Protein 8B3W (pdb70)

B-factor: mean 31.86, std 17.64, range [11.19, 148.29]

Secondary structure (DSSP, 8-state):
-PPPTTTTHHHHHHHHHHHHHHHSPPPPPP--HHHHHHHHHHHHHHHHTT-HHHHHHHHHTTTS------THHHH--TTTHHHHHHHHHHHT--GGGTTT-----HHHHHHHHHHHHHHHHHHHHHHHTTSS-HHHHHHHHHHHHHH-TT--TGGG-BPPTT--HHHHH--SSTTT--TTTTS-HHHHHHHHHSBPTT--SSGGGSSS--SSPP-SB--TT-B-HHHHHHHHHTHHHHH----SSHHHHHHHHHHHHHHHHS-BTTTT-B-SEEEEE-TT-TT---S--SSS-EEEEE--HHHHHHT--SHHHHHHHHHHHHHHHHHHHHHHHHHHHHHHHHHHHHHHHHTT-

Sequence (353 aa):
ADVAAGSNAESYAVLCTLVQLTKATKPSVPKSKIIDEVYNVAAAIGLAIRGDAVVKNCIDKKDSKYSDSDIAKKAYTERTWPVAQAGAAKLASKEKYASWTRKYTEKQKLKVHVLTAAISDVKQRADKLNKPDKLAELTGALSNSLYGNGKSNADTATLPAGGSHISMCGPADGTQGGSIVGKALKFDLICLCGKQSADSGTGEKACHEFSPLPATAIAENNAAINADWATIEQGCKTVAGAPSLTPESIHAALQAFYRHAGVPKGNTRNRYTTVGAPAGSGATGCDGIGGSNGGKCAAYNKAQFEAGTGPYWATQMKAAAETLVELRGQEQKLAALEAEALALNSTLDGMQHD

InterPro domains:
  IPR019609 Variant surface glycoprotein , C-terminal [PF10659] (407-520)
  IPR025932 Trypanosome variant surface glycoprotein, B-type, N-terminal domain [PF13206] (16-369)

Solvent-accessible surface area: 16004 Å² total; per-residue (Å²): 94,36,14,64,47,34,50,2,42,136,5,0,29,30,0,0,38,0,0,15,0,17,91,17,128,74,46,98,40,26,187,13,146,70,5,50,88,9,24,36,46,2,2,0,9,5,0,7,12,82,32,129,60,13,22,53,21,0,45,118,20,70,127,56,76,87,136,147,114,75,80,4,50,99,27,10,73,66,86,56,16,68,27,0,55,20,0,0,54,56,24,54,82,94,92,160,11,59,37,10,83,82,99,35,83,119,61,56,52,124,136,2,42,98,23,12,63,31,3,10,53,0,47,84,83,15,61,114,41,32,148,95,63,33,54,62,88,0,62,26,8,4,39,30,0,20,41,12,99,75,102,49,54,83,91,10,32,69,2,66,84,70,25,60,20,52,46,2,0,0,18,59,78,10,56,104,9,5,70,10,6,6,79,0,0,0,24,0,0,0,0,0,0,0,46,19,78,80,15,97,23,57,0,10,55,0,1,44,113,13,106,98,63,2,74,46,32,4,43,90,94,12,67,0,41,79,7,9,47,28,0,28,86,9,0,103,100,50,24,33,98,35,71,14,32,10,102,27,0,93,53,8,3,82,37,0,55,144,48,0,27,97,56,35,19,95,83,157,81,13,67,8,4,0,6,41,21,17,31,26,1,58,60,1,4,18,0,61,8,79,75,59,2,0,2,2,0,6,3,52,59,67,55,34,115,75,40,76,4,3,91,0,3,64,29,0,78,45,0,1,90,10,10,71,66,6,117,26,6,102,120,127,14,55,64,18,35,63,66,0,76,61,32,39,70,79,2,77,40,25,53,149,94

Radius of gyration: 30.41 Å; Cα contacts (8 Å, |Δi|>4): 680; chains: 1; bounding box: 40×35×93 Å

Structure (mmCIF, N/CA/C/O backbone):
data_8B3W
#
_entry.id   8B3W
#
_cell.length_a   69.614
_cell.length_b   69.614
_cell.length_c   115.360
_cell.angle_alpha   90.00
_cell.angle_beta   90.00
_cell.angle_gamma   120.00
#
_symmetry.space_group_name_H-M   'P 3 2 1'
#
loop_
_entity.id
_entity.type
_entity.pdbx_description
1 polymer 'Variant surface glycoprotein 1954'
2 branched 2-acetamido-2-deoxy-beta-D-glucopyranose-(1-4)-2-acetamido-2-deoxy-beta-D-glucopyranose
3 non-polymer 'BROMIDE ION'
4 water water
#
loop_
_atom_site.group_PDB
_atom_site.id
_atom_site.type_symbol
_atom_site.label_atom_id
_atom_site.label_alt_id
_atom_site.label_comp_id
_atom_site.label_asym_id
_atom_site.label_entity_id
_atom_site.label_seq_id
_atom_site.pdbx_PDB_ins_code
_atom_site.Cartn_x
_atom_site.Cartn_y
_atom_site.Cartn_z
_atom_site.occupancy
_atom_site.B_iso_or_equiv
_atom_site.auth_seq_id
_atom_site.auth_comp_id
_atom_site.auth_asym_id
_atom_site.auth_atom_id
_atom_site.pdbx_PDB_model_num
ATOM 1 N N . ALA A 1 1 ? -1.904 18.665 -34.481 1.00 27.58 24 ALA A N 1
ATOM 2 C CA . ALA A 1 1 ? -0.536 19.190 -34.519 1.00 29.19 24 ALA A CA 1
ATOM 3 C C . ALA A 1 1 ? -0.068 19.522 -33.124 1.00 26.72 24 ALA A C 1
ATOM 4 O O . ALA A 1 1 ? -0.868 19.864 -32.273 1.00 27.47 24 ALA A O 1
ATOM 10 N N . ASP A 1 2 ? 1.238 19.415 -32.891 1.00 22.01 25 ASP A N 1
ATOM 11 C CA . ASP A 1 2 ? 1.790 19.883 -31.633 1.00 19.74 25 ASP A CA 1
ATOM 12 C C . ASP A 1 2 ? 1.353 21.311 -31.377 1.00 19.23 25 ASP A C 1
ATOM 13 O O . ASP A 1 2 ? 1.402 22.163 -32.273 1.00 22.10 25 ASP A O 1
ATOM 22 N N . VAL A 1 3 ? 0.954 21.578 -30.138 1.00 19.89 26 VAL A N 1
ATOM 23 C CA . VAL A 1 3 ? 0.816 22.963 -29.713 1.00 18.41 26 VAL A CA 1
ATOM 24 C C . VAL A 1 3 ? 2.195 23.633 -29.762 1.00 20.52 26 VAL A C 1
ATOM 25 O O . VAL A 1 3 ? 3.246 22.981 -29.765 1.00 17.09 26 VAL A O 1
ATOM 38 N N . ALA A 1 4 ? 2.184 24.953 -29.822 1.00 18.89 27 ALA A N 1
ATOM 39 C CA . ALA A 1 4 ? 3.436 25.682 -29.954 1.00 20.69 27 ALA A CA 1
ATOM 40 C C . ALA A 1 4 ? 4.261 25.652 -28.670 1.00 20.44 27 ALA A C 1
ATOM 41 O O . ALA A 1 4 ? 3.727 25.673 -27.547 1.00 19.27 27 ALA A O 1
ATOM 48 N N . ALA A 1 5 ? 5.580 25.584 -28.839 1.00 17.89 28 ALA A N 1
ATOM 49 C CA . ALA A 1 5 ? 6.490 25.702 -27.700 1.00 21.51 28 ALA A CA 1
ATOM 50 C C . ALA A 1 5 ? 6.287 27.058 -27.026 1.00 17.29 28 ALA A C 1
ATOM 51 O O . ALA A 1 5 ? 6.199 28.088 -27.701 1.00 19.47 28 ALA A O 1
ATOM 58 N N . GLY A 1 6 ? 6.196 27.054 -25.700 1.00 18.32 29 GLY A N 1
ATOM 59 C CA . GLY A 1 6 ? 5.965 28.255 -24.911 1.00 16.75 29 GLY A CA 1
ATOM 60 C C . GLY A 1 6 ? 4.520 28.738 -24.828 1.00 14.02 29 GLY A C 1
ATOM 61 O O . GLY A 1 6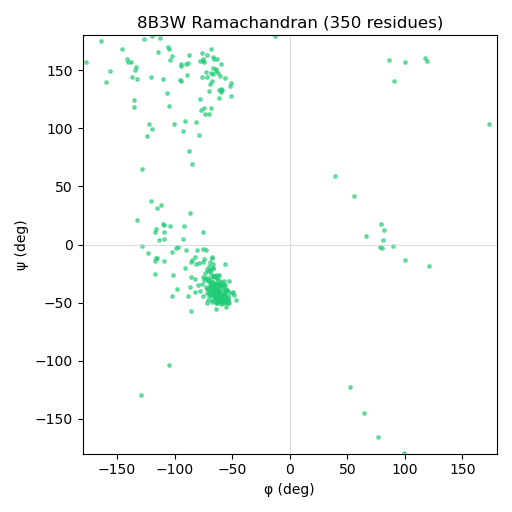 ? 4.262 29.700 -24.108 1.00 14.53 29 GLY A O 1
ATOM 65 N N . SER A 1 7 ? 3.568 28.084 -25.514 1.00 17.07 30 SER A N 1
ATOM 66 C CA . SER A 1 7 ? 2.194 28.577 -25.563 1.00 17.45 30 SER A CA 1
ATOM 67 C C . SER A 1 7 ? 1.476 28.532 -24.222 1.00 17.75 30 SER A C 1
ATOM 68 O O . SER A 1 7 ? 0.462 29.234 -24.067 1.00 18.17 30 SER A O 1
ATOM 76 N N . ASN A 1 8 ? 1.950 27.722 -23.266 1.00 16.85 31 ASN A N 1
ATOM 77 C CA . ASN A 1 8 ? 1.406 27.688 -21.914 1.00 14.89 31 ASN A CA 1
ATOM 78 C C . ASN A 1 8 ? 2.362 28.283 -20.883 1.00 16.40 31 ASN A C 1
ATOM 79 O O . ASN A 1 8 ? 2.182 28.059 -19.691 1.00 14.62 31 ASN A O 1
ATOM 90 N N . ALA A 1 9 ? 3.375 29.044 -21.307 1.00 15.62 32 ALA A N 1
ATOM 91 C CA . ALA A 1 9 ? 4.415 29.459 -20.362 1.00 19.08 32 ALA A CA 1
ATOM 92 C C . ALA A 1 9 ? 3.873 30.356 -19.248 1.00 13.99 32 ALA A C 1
ATOM 93 O O . ALA A 1 9 ? 4.314 30.261 -18.095 1.00 15.06 32 ALA A O 1
ATOM 100 N N . GLU A 1 10 ? 2.961 31.277 -19.576 1.00 15.37 33 GLU A N 1
ATOM 101 C CA . GLU A 1 10 ? 2.411 32.159 -18.549 1.00 16.56 33 GLU A CA 1
ATOM 102 C C . GLU A 1 10 ? 1.619 31.368 -17.512 1.00 14.87 33 GLU A C 1
ATOM 103 O O . GLU A 1 10 ? 1.733 31.607 -16.302 1.00 15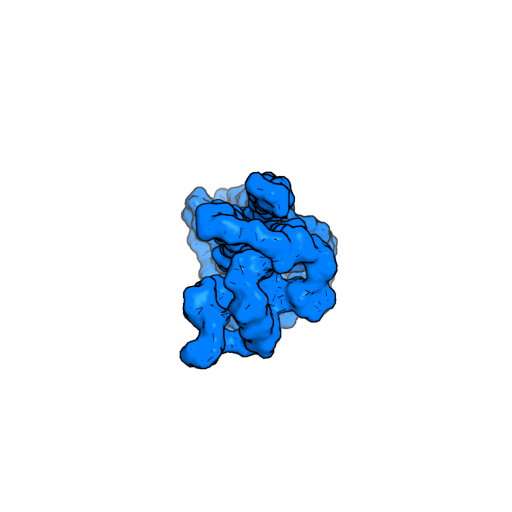.70 33 GLU A O 1
ATOM 115 N N . SER A 1 11 ? 0.804 30.421 -17.965 1.00 14.80 34 SER A N 1
ATOM 116 C CA . SER A 1 11 ? 0.051 29.587 -17.034 1.00 14.43 34 SER A CA 1
ATOM 117 C C . SER A 1 11 ? 0.983 28.771 -16.157 1.00 12.61 34 SER A C 1
ATOM 118 O O . SER A 1 11 ? 0.726 28.587 -14.963 1.00 12.56 34 SER A O 1
ATOM 126 N N . TYR A 1 12 ? 2.057 28.262 -16.747 1.00 12.68 35 TYR A N 1
ATOM 127 C CA . TYR A 1 12 ? 3.057 27.493 -15.998 1.00 12.77 35 TYR A CA 1
ATOM 128 C C . TYR A 1 12 ? 3.653 28.317 -14.848 1.00 12.50 35 TYR A C 1
ATOM 129 O O . TYR A 1 12 ? 3.720 27.856 -13.691 1.00 12.49 35 TYR A O 1
ATOM 147 N N . ALA A 1 13 ? 4.040 29.558 -15.133 1.00 12.40 36 ALA A N 1
ATOM 148 C CA . ALA A 1 13 ? 4.601 30.425 -14.097 1.00 13.42 36 ALA A CA 1
ATOM 149 C C . ALA A 1 13 ? 3.589 30.681 -12.980 1.00 12.10 36 ALA A C 1
ATOM 150 O O . ALA A 1 13 ? 3.935 30.670 -11.787 1.00 12.04 36 ALA A O 1
ATOM 157 N N . VAL A 1 14 ? 2.330 30.890 -13.340 1.00 12.72 37 VAL A N 1
ATOM 158 C CA . VAL A 1 14 ? 1.325 31.184 -12.322 1.00 14.22 37 VAL A CA 1
ATOM 159 C C . VAL A 1 14 ? 1.166 30.002 -11.368 1.00 14.12 37 VAL A C 1
ATOM 160 O O . VAL A 1 14 ? 1.203 30.162 -10.137 1.00 12.58 37 VAL A O 1
ATOM 173 N N . LEU A 1 15 ? 0.987 28.798 -11.912 1.00 12.25 38 LEU A N 1
ATOM 174 C CA . LEU A 1 15 ? 0.879 27.639 -11.029 1.00 12.66 38 LEU A CA 1
ATOM 175 C C . LEU A 1 15 ? 2.205 27.348 -10.342 1.00 13.84 38 LEU A C 1
ATOM 176 O O . LEU A 1 15 ? 2.220 26.899 -9.193 1.00 12.53 38 LEU A O 1
ATOM 192 N N . CYS A 1 16 ? 3.323 27.581 -11.018 1.00 12.78 39 CYS A N 1
ATOM 193 C CA . CYS A 1 16 ? 4.614 27.344 -10.375 1.00 14.09 39 CYS A CA 1
ATOM 194 C C . CYS A 1 16 ? 4.861 28.245 -9.143 1.00 13.87 39 CYS A C 1
ATOM 195 O O . CYS A 1 16 ? 5.582 27.838 -8.234 1.00 13.39 39 CYS A O 1
ATOM 202 N N . THR A 1 17 ? 4.295 29.467 -9.084 1.00 14.99 40 THR A N 1
ATOM 203 C CA . THR A 1 17 ? 4.431 30.250 -7.851 1.00 12.55 40 THR A CA 1
ATOM 204 C C . THR A 1 17 ? 3.880 29.472 -6.656 1.00 15.63 40 THR A C 1
ATOM 205 O O . THR A 1 17 ? 4.516 29.406 -5.587 1.00 12.99 40 THR A O 1
ATOM 216 N N . LEU A 1 18 ? 2.702 28.845 -6.839 1.00 14.24 41 LEU A N 1
ATOM 217 C CA . LEU A 1 18 ? 2.090 28.062 -5.773 1.00 12.37 41 LEU A CA 1
ATOM 218 C C . LEU A 1 18 ? 2.932 26.833 -5.445 1.00 12.32 41 LEU A C 1
ATOM 219 O O . LEU A 1 18 ? 3.138 26.520 -4.264 1.00 14.26 41 LEU A O 1
ATOM 235 N N . VAL A 1 19 ? 3.465 26.145 -6.461 1.00 12.57 42 VAL A N 1
ATOM 236 C CA . VAL A 1 19 ? 4.362 25.016 -6.199 1.00 16.29 42 VAL A CA 1
ATOM 237 C C . VAL A 1 19 ? 5.565 25.471 -5.375 1.00 14.80 42 VAL A C 1
ATOM 238 O O . VAL A 1 19 ? 5.974 24.802 -4.425 1.00 13.88 42 VAL A O 1
ATOM 251 N N . GLN A 1 20 ? 6.189 26.581 -5.774 1.00 13.39 43 GLN A N 1
ATOM 252 C CA . GLN A 1 20 ? 7.374 27.052 -5.058 1.00 15.71 43 GLN A CA 1
ATOM 253 C C . GLN A 1 20 ? 7.056 27.423 -3.616 1.00 15.42 43 GLN A C 1
ATOM 254 O O . GLN A 1 20 ? 7.922 27.309 -2.735 1.00 13.93 43 GLN A O 1
ATOM 268 N N . LEU A 1 21 ? 5.817 27.853 -3.349 1.00 12.34 44 LEU A N 1
ATOM 269 C CA . LEU A 1 21 ? 5.436 28.151 -1.974 1.00 12.22 44 LEU A CA 1
ATOM 270 C C . LEU A 1 21 ? 5.499 26.901 -1.106 1.00 15.29 44 LEU A C 1
ATOM 271 O O . LEU A 1 21 ? 5.838 27.001 0.085 1.00 16.11 44 LEU A O 1
ATOM 287 N N . THR A 1 22 ? 5.220 25.721 -1.674 1.00 19.06 45 THR A N 1
ATOM 288 C CA . THR A 1 22 ? 5.298 24.472 -0.908 1.00 19.37 45 THR A CA 1
ATOM 289 C C . THR A 1 22 ? 6.739 24.025 -0.674 1.00 21.49 45 THR A C 1
ATOM 290 O O . THR A 1 22 ? 6.978 23.168 0.182 1.00 25.09 45 THR A O 1
ATOM 301 N N . LYS A 1 23 ? 7.702 24.587 -1.397 1.00 21.22 46 LYS A N 1
ATOM 302 C CA . LYS A 1 23 ? 9.102 24.257 -1.232 1.00 24.16 46 LYS A CA 1
ATOM 303 C C . LYS A 1 23 ? 9.843 25.279 -0.377 1.00 26.67 46 LYS A C 1
ATOM 304 O O . LYS A 1 23 ? 11.024 25.100 -0.089 1.00 26.77 46 LYS A O 1
ATOM 323 N N . ALA A 1 24 ? 9.176 26.338 0.044 1.00 23.84 47 ALA A N 1
ATOM 324 C CA . ALA A 1 24 ? 9.851 27.409 0.743 1.00 23.00 47 ALA A CA 1
ATOM 325 C C . ALA A 1 24 ? 10.176 26.996 2.176 1.00 18.75 47 ALA A C 1
ATOM 326 O O . ALA A 1 24 ? 9.547 26.115 2.757 1.00 22.09 47 ALA A O 1
ATOM 333 N N . THR A 1 25 ? 11.163 27.673 2.747 1.00 17.39 48 THR A N 1
ATOM 334 C CA . THR A 1 25 ? 11.548 27.461 4.137 1.00 18.03 48 THR A CA 1
ATOM 335 C C . THR A 1 25 ? 10.357 27.733 5.062 1.00 17.59 48 THR A C 1
ATOM 336 O O . THR A 1 25 ? 9.698 28.762 4.948 1.00 14.76 48 THR A O 1
ATOM 347 N N . LYS A 1 26 ? 10.109 26.789 6.032 1.00 14.72 49 LYS A N 1
ATOM 348 C CA . LYS A 1 26 ? 9.030 26.924 6.987 1.00 14.07 49 LYS A CA 1
ATOM 349 C C . LYS A 1 26 ? 9.446 27.691 8.229 1.00 16.97 49 LYS A C 1
ATOM 350 O O . LYS A 1 26 ? 10.624 27.720 8.602 1.00 18.90 49 LYS A O 1
ATOM 369 N N . PRO A 1 27 ? 8.467 28.278 8.914 1.00 17.76 50 PRO A N 1
ATOM 370 C CA . PRO A 1 27 ? 8.725 28.910 10.205 1.00 17.45 50 PRO A CA 1
ATOM 371 C C . PRO A 1 27 ? 8.888 27.876 11.297 1.00 18.49 50 PRO A C 1
ATOM 372 O O . PRO A 1 27 ? 8.504 26.717 11.157 1.00 18.40 50 PRO A O 1
ATOM 383 N N . SER A 1 28 ? 9.428 28.355 12.409 1.00 16.35 51 SER A N 1
ATOM 384 C CA . SER A 1 28 ? 9.564 27.608 13.643 1.00 18.45 51 SER A CA 1
ATOM 385 C C . SER A 1 28 ? 8.382 27.894 14.561 1.00 19.05 51 SER A C 1
ATOM 386 O O . SER A 1 28 ? 7.744 28.947 14.491 1.00 17.62 51 SER A O 1
ATOM 394 N N . VAL A 1 29 ? 8.116 26.950 15.450 1.00 22.12 52 VAL A N 1
ATOM 395 C CA . VAL A 1 29 ? 7.062 27.117 16.459 1.00 19.97 52 VAL A CA 1
ATOM 396 C C . VAL A 1 29 ? 7.594 28.014 17.578 1.00 21.62 52 VAL A C 1
ATOM 397 O O . VAL A 1 29 ? 8.650 27.702 18.152 1.00 20.70 52 VAL A O 1
ATOM 410 N N . PRO A 1 30 ? 6.913 29.114 17.926 1.00 22.70 53 PRO A N 1
ATOM 411 C CA . PRO A 1 30 ? 7.385 29.951 19.042 1.00 20.83 53 PRO A CA 1
ATOM 412 C C . PRO A 1 30 ? 7.434 29.173 20.342 1.00 22.96 53 PRO A C 1
ATOM 413 O O . PRO A 1 30 ? 6.590 28.321 20.606 1.00 22.64 53 PRO A O 1
ATOM 424 N N . LYS A 1 31 ? 8.435 29.499 21.165 1.00 26.11 54 LYS A N 1
ATOM 425 C CA . LYS A 1 31 ? 8.680 28.844 22.439 1.00 24.56 54 LYS A CA 1
ATOM 426 C C . LYS A 1 31 ? 8.916 29.918 23.486 1.00 26.56 54 LYS A C 1
ATOM 427 O O . LYS A 1 31 ? 9.387 31.013 23.168 1.00 26.76 54 LYS A O 1
ATOM 446 N N . SER A 1 32 ? 8.600 29.600 24.735 1.00 24.89 55 SER A N 1
ATOM 447 C CA . SER A 1 32 ? 8.867 30.511 25.846 1.00 25.61 55 SER A CA 1
ATOM 448 C C . SER A 1 32 ? 9.754 29.854 26.893 1.00 24.76 55 SER A C 1
ATOM 449 O O . SER A 1 32 ? 9.272 29.076 27.722 1.00 24.45 55 SER A O 1
ATOM 457 N N . LYS A 1 33 ? 11.033 30.235 26.898 1.00 23.34 56 LYS A N 1
ATOM 458 C CA . LYS A 1 33 ? 11.926 29.836 27.982 1.00 26.55 56 LYS A CA 1
ATOM 459 C C . LYS A 1 33 ? 11.502 30.459 29.316 1.00 26.86 56 LYS A C 1
ATOM 460 O O . LYS A 1 33 ? 11.598 29.819 30.369 1.00 26.32 56 LYS A O 1
ATOM 479 N N . ILE A 1 34 ? 11.050 31.720 29.300 1.00 23.35 57 ILE A N 1
ATOM 480 C CA . ILE A 1 34 ? 10.571 32.359 30.529 1.00 22.13 57 ILE A CA 1
ATOM 481 C C . ILE A 1 34 ? 9.498 31.509 31.213 1.00 21.68 57 ILE A C 1
ATOM 482 O O . ILE A 1 34 ? 9.508 31.325 32.436 1.00 23.05 57 ILE A O 1
ATOM 498 N N . ILE A 1 35 ? 8.530 31.002 30.452 1.00 22.62 58 ILE A N 1
ATOM 499 C CA . ILE A 1 35 ? 7.437 30.285 31.116 1.00 21.92 58 ILE A CA 1
ATOM 500 C C . ILE A 1 35 ? 7.961 28.997 31.729 1.00 21.59 58 ILE A C 1
ATOM 501 O O . ILE A 1 35 ? 7.581 28.633 32.846 1.00 22.19 58 ILE A O 1
ATOM 517 N N . ASP A 1 36 ? 8.851 28.294 31.025 1.00 23.33 59 ASP A N 1
ATOM 518 C CA . ASP A 1 36 ? 9.461 27.096 31.603 1.00 32.18 59 ASP A CA 1
ATOM 519 C C . ASP A 1 36 ? 10.185 27.423 32.905 1.00 30.01 59 ASP A C 1
ATOM 520 O O . ASP A 1 36 ? 10.013 26.731 33.915 1.00 30.24 59 ASP A O 1
ATOM 529 N N . GLU A 1 37 ? 11.002 28.482 32.896 1.00 28.69 60 GLU A N 1
ATOM 530 C CA . GLU A 1 37 ? 11.816 28.795 34.064 1.00 28.21 60 GLU A CA 1
ATOM 531 C C . GLU A 1 37 ? 10.944 29.218 35.242 1.00 31.63 60 GLU A C 1
ATOM 532 O O . GLU A 1 37 ? 11.170 28.780 36.376 1.00 30.45 60 GLU A O 1
ATOM 544 N N . VAL A 1 38 ? 9.923 30.047 34.993 1.00 24.80 61 VAL A N 1
ATOM 545 C CA . VAL A 1 38 ? 9.000 30.433 36.063 1.00 26.56 61 VAL A CA 1
ATOM 546 C C . VAL A 1 38 ? 8.269 29.204 36.595 1.00 24.60 61 VAL A C 1
ATOM 547 O O . VAL A 1 38 ? 8.101 29.043 37.807 1.00 25.94 61 VAL A O 1
ATOM 560 N N . TYR A 1 39 ? 7.845 28.308 35.705 1.00 23.48 62 TYR A N 1
ATOM 561 C CA . TYR A 1 39 ? 7.154 27.095 36.135 1.00 28.32 62 TYR A CA 1
ATOM 562 C C . TYR A 1 39 ? 8.044 26.259 37.053 1.00 29.10 62 TYR A C 1
ATOM 563 O O . TYR A 1 39 ? 7.620 25.816 38.132 1.00 27.39 62 TYR A O 1
ATOM 581 N N . ASN A 1 40 ? 9.302 26.071 36.661 1.00 27.16 63 ASN A N 1
ATOM 582 C CA . ASN A 1 40 ? 10.233 25.307 37.493 1.00 32.33 63 ASN A CA 1
ATOM 583 C C . ASN A 1 40 ? 10.459 25.954 38.864 1.00 31.11 63 ASN A C 1
ATOM 584 O O . ASN A 1 40 ? 10.506 25.252 39.888 1.00 31.76 63 ASN A O 1
ATOM 595 N N . VAL A 1 41 ? 10.589 27.287 38.916 1.00 26.94 64 VAL A N 1
ATOM 596 C CA . VAL A 1 41 ? 10.775 27.970 40.201 1.00 28.63 64 VAL A CA 1
ATOM 597 C C . VAL A 1 41 ? 9.541 27.814 41.077 1.00 27.90 64 VAL A C 1
ATOM 598 O O . VAL A 1 41 ? 9.649 27.596 42.285 1.00 28.55 64 VAL A O 1
ATOM 611 N N . ALA A 1 42 ? 8.346 27.953 40.492 1.00 28.11 65 ALA A N 1
ATOM 612 C CA . ALA A 1 42 ? 7.124 27.817 41.275 1.00 26.58 65 ALA A CA 1
ATOM 613 C C . ALA A 1 42 ? 6.922 26.377 41.720 1.00 25.66 65 ALA A C 1
ATOM 614 O O . ALA A 1 42 ? 6.427 26.119 42.826 1.00 26.11 65 ALA A O 1
ATOM 621 N N . ALA A 1 43 ? 7.282 25.428 40.857 1.00 24.03 66 ALA A N 1
ATOM 622 C CA . ALA A 1 43 ? 7.248 24.023 41.244 1.00 30.10 66 ALA A CA 1
ATOM 623 C C . ALA A 1 43 ? 8.124 23.790 42.463 1.00 30.17 66 ALA A C 1
ATOM 624 O O . ALA A 1 43 ? 7.703 23.160 43.440 1.00 31.47 66 ALA A O 1
ATOM 631 N N . ALA A 1 44 ? 9.339 24.345 42.440 1.00 33.26 67 ALA A N 1
ATOM 632 C CA . ALA A 1 44 ? 10.290 24.121 43.524 1.00 29.42 67 ALA A CA 1
ATOM 633 C C . ALA A 1 44 ? 9.820 24.786 44.811 1.00 36.33 67 ALA A C 1
ATOM 634 O O . ALA A 1 44 ? 9.898 24.193 45.897 1.00 35.24 67 ALA A O 1
ATOM 641 N N . ILE A 1 45 ? 9.322 26.018 44.702 1.00 30.72 68 ILE A N 1
ATOM 642 C CA . ILE A 1 45 ? 8.788 26.730 45.857 1.00 31.12 68 ILE A CA 1
ATOM 643 C C . ILE A 1 45 ? 7.579 25.999 46.413 1.00 32.05 68 ILE A C 1
ATOM 644 O O . ILE A 1 45 ? 7.435 25.842 47.633 1.00 34.03 68 ILE A O 1
ATOM 660 N N . GLY A 1 46 ? 6.680 25.562 45.530 1.00 29.24 69 GLY A N 1
ATOM 661 C CA . GLY A 1 46 ? 5.502 24.841 45.980 1.00 36.06 69 GLY A CA 1
ATOM 662 C C . GLY A 1 46 ? 5.826 23.529 46.669 1.00 35.87 69 GLY A C 1
ATOM 663 O O . GLY A 1 46 ? 5.122 23.125 47.598 1.00 34.34 69 GLY A O 1
ATOM 667 N N . LEU A 1 47 ? 6.886 22.844 46.226 1.00 27.14 70 LEU A N 1
ATOM 668 C CA . LEU A 1 47 ? 7.334 21.633 46.913 1.00 33.53 70 LEU A CA 1
ATOM 669 C C . LEU A 1 47 ? 8.055 21.978 48.213 1.00 36.08 70 LEU A C 1
ATOM 670 O O . LEU A 1 47 ? 7.807 21.366 49.260 1.00 35.17 70 LEU A O 1
ATOM 686 N N . ALA A 1 48 ? 8.943 22.974 48.165 1.00 36.10 71 ALA A N 1
ATOM 687 C CA . ALA A 1 48 ? 9.785 23.293 49.318 1.00 35.81 71 ALA A CA 1
ATOM 688 C C . ALA A 1 48 ? 8.965 23.534 50.574 1.00 40.20 71 ALA A C 1
ATOM 689 O O . ALA A 1 48 ? 9.370 23.132 51.673 1.00 38.08 71 ALA A O 1
ATOM 696 N N . ILE A 1 49 ? 7.813 24.204 50.447 1.00 38.79 72 ILE A N 1
ATOM 697 C CA . ILE A 1 49 ? 7.073 24.580 51.649 1.00 38.45 72 ILE A CA 1
ATOM 698 C C . ILE A 1 49 ? 6.254 23.431 52.210 1.00 40.55 72 ILE A C 1
ATOM 699 O O . ILE A 1 49 ? 5.621 23.591 53.259 1.00 42.18 72 ILE A O 1
ATOM 715 N N . ARG A 1 50 ? 6.219 22.284 51.539 1.00 43.52 73 ARG A N 1
ATOM 716 C CA . ARG A 1 50 ? 5.424 21.176 52.053 1.00 46.34 73 ARG A CA 1
ATOM 717 C C . ARG A 1 50 ? 6.147 20.380 53.139 1.00 49.47 73 ARG A C 1
ATOM 718 O O . ARG A 1 50 ? 5.509 19.561 53.813 1.00 51.74 73 ARG A O 1
ATOM 739 N N . GLY A 1 51 ? 7.443 20.608 53.343 1.00 51.76 74 GLY A N 1
ATOM 740 C CA . GLY A 1 51 ? 8.139 19.974 54.442 1.00 61.00 74 GLY A CA 1
ATOM 741 C C . GLY A 1 51 ? 9.257 19.047 54.021 1.00 61.31 74 GLY A C 1
ATOM 742 O O . GLY A 1 51 ? 9.294 18.588 52.876 1.00 55.60 74 GLY A O 1
ATOM 746 N N . ASP A 1 52 ? 10.169 18.757 54.957 1.00 56.44 75 ASP A N 1
ATOM 747 C CA . ASP A 1 52 ? 11.321 17.916 54.651 1.00 55.30 75 ASP A CA 1
ATOM 748 C C . ASP A 1 52 ? 10.909 16.529 54.190 1.00 47.49 75 ASP A C 1
ATOM 749 O O . ASP A 1 52 ? 11.611 15.918 53.384 1.00 51.99 75 ASP A O 1
ATOM 758 N N . ALA A 1 53 ? 9.801 15.999 54.705 1.00 49.87 76 ALA A N 1
ATOM 759 C CA . ALA A 1 53 ? 9.434 14.624 54.373 1.00 57.78 76 ALA A CA 1
ATOM 760 C C . ALA A 1 53 ? 8.951 14.518 52.928 1.00 59.48 76 ALA A C 1
ATOM 761 O O . ALA A 1 53 ? 9.433 13.673 52.164 1.00 58.26 76 ALA A O 1
ATOM 768 N N . VAL A 1 54 ? 8.008 15.375 52.528 1.00 65.71 77 VAL A N 1
ATOM 769 C CA . VAL A 1 54 ? 7.534 15.348 51.146 1.00 58.57 77 VAL A CA 1
ATOM 770 C C . VAL A 1 54 ? 8.661 15.727 50.192 1.00 54.19 77 VAL A C 1
ATOM 771 O O . VAL A 1 54 ? 8.805 15.141 49.109 1.00 55.57 77 VAL A O 1
ATOM 784 N N . VAL A 1 55 ? 9.486 16.702 50.576 1.00 44.69 78 VAL A N 1
ATOM 785 C CA . VAL A 1 55 ? 10.607 17.091 49.725 1.00 45.60 78 VAL A CA 1
ATOM 786 C C . VAL A 1 55 ? 11.532 15.900 49.502 1.00 50.10 78 VAL A C 1
ATOM 787 O O . VAL A 1 55 ? 11.857 15.553 48.360 1.00 61.36 78 VAL A O 1
ATOM 800 N N . LYS A 1 56 ? 11.950 15.240 50.587 1.00 55.08 79 LYS A N 1
ATOM 801 C CA . LYS A 1 56 ? 12.861 14.104 50.462 1.00 58.38 79 LYS A CA 1
ATOM 802 C C . LYS A 1 56 ? 12.252 13.002 49.603 1.00 55.09 79 LYS A C 1
ATOM 803 O O . LYS A 1 56 ? 12.920 12.433 48.730 1.00 56.50 79 LYS A O 1
ATOM 807 N N . ASN A 1 57 ? 10.979 12.686 49.833 1.00 47.81 80 ASN A N 1
ATOM 808 C CA . ASN A 1 57 ? 10.334 11.617 49.078 1.00 51.86 80 ASN A CA 1
ATOM 809 C C . ASN A 1 57 ? 10.221 11.974 47.596 1.00 52.01 80 ASN A C 1
ATOM 810 O O . ASN A 1 57 ? 10.567 11.169 46.724 1.00 49.33 80 ASN A O 1
ATOM 821 N N . CYS A 1 58 ? 9.750 13.188 47.291 1.00 47.66 81 CYS A N 1
ATOM 822 C CA . CYS A 1 58 ? 9.634 13.633 45.903 1.00 50.36 81 CYS A CA 1
ATOM 823 C C . CYS A 1 58 ? 10.961 13.560 45.164 1.00 51.80 81 CYS A C 1
ATOM 824 O O . CYS A 1 58 ? 11.016 13.167 43.991 1.00 55.33 81 CYS A O 1
ATOM 832 N N . ILE A 1 59 ? 12.033 14.008 45.805 1.00 49.56 82 ILE A N 1
ATOM 833 C CA . ILE A 1 59 ? 13.338 13.901 45.174 1.00 53.92 82 ILE A CA 1
ATOM 834 C C . ILE A 1 59 ? 13.719 12.434 45.015 1.00 59.04 82 ILE A C 1
ATOM 835 O O . ILE A 1 59 ? 14.173 12.013 43.944 1.00 63.91 82 ILE A O 1
ATOM 851 N N . ASP A 1 60 ? 13.502 11.627 46.061 1.00 63.95 83 ASP A N 1
ATOM 852 C CA . ASP A 1 60 ? 13.781 10.193 45.974 1.00 65.95 83 ASP A CA 1
ATOM 853 C C . ASP A 1 60 ? 13.136 9.587 44.730 1.00 57.56 83 ASP A C 1
ATOM 854 O O . ASP A 1 60 ? 13.751 8.773 44.027 1.00 51.07 83 ASP A O 1
ATOM 863 N N . LYS A 1 61 ? 11.901 9.993 44.435 1.00 50.55 84 LYS A N 1
ATOM 864 C CA . LYS A 1 61 ? 11.065 9.341 43.435 1.00 52.84 84 LYS A CA 1
ATOM 865 C C . LYS A 1 61 ? 10.868 10.195 42.185 1.00 50.83 84 LYS A C 1
ATOM 866 O O . LYS A 1 61 ? 9.966 9.918 41.386 1.00 54.76 84 LYS A O 1
ATOM 870 N N . LYS A 1 62 ? 11.717 11.205 41.976 1.00 55.58 85 LYS A N 1
ATOM 871 C CA . LYS A 1 62 ? 11.495 12.154 40.888 1.00 53.89 85 LYS A CA 1
ATOM 872 C C . LYS A 1 62 ? 11.513 11.490 39.510 1.00 57.08 85 LYS A C 1
ATOM 873 O O . LYS A 1 62 ? 10.891 12.009 38.575 1.00 47.35 85 LYS A O 1
ATOM 892 N N . ASP A 1 63 ? 12.207 10.360 39.352 1.00 66.00 86 ASP A N 1
ATOM 893 C CA . ASP A 1 63 ? 12.222 9.659 38.072 1.00 67.31 86 ASP A CA 1
ATOM 894 C C . ASP A 1 63 ? 11.050 8.704 37.903 1.00 67.47 86 ASP A C 1
ATOM 895 O O . ASP A 1 63 ? 10.770 8.287 36.774 1.00 74.89 86 ASP A O 1
ATOM 904 N N . SER A 1 64 ? 10.353 8.371 38.984 1.00 57.69 87 SER A N 1
ATOM 905 C CA . SER A 1 64 ? 9.213 7.474 38.927 1.00 58.96 87 SER A CA 1
ATOM 906 C C . SER A 1 64 ? 7.989 8.175 38.352 1.00 67.07 87 SER A C 1
ATOM 907 O O . SER A 1 64 ? 7.882 9.406 38.356 1.00 76.12 87 SER A O 1
ATOM 915 N N . LYS A 1 65 ? 7.052 7.365 37.871 1.00 65.30 88 LYS A N 1
ATOM 916 C CA . LYS A 1 65 ? 5.729 7.851 37.511 1.00 70.47 88 LYS A CA 1
ATOM 917 C C . LYS A 1 65 ? 4.811 7.744 38.723 1.00 71.10 88 LYS A C 1
ATOM 918 O O . LYS A 1 65 ? 5.056 6.964 39.647 1.00 61.40 88 LYS A O 1
ATOM 922 N N . TYR A 1 66 ? 3.755 8.562 38.775 1.00 68.36 89 TYR A N 1
ATOM 923 C CA . TYR A 1 66 ? 2.861 8.625 39.962 1.00 62.73 89 TYR A CA 1
ATOM 924 C C . TYR A 1 66 ? 2.457 7.204 40.348 1.00 57.43 89 TYR A C 1
ATOM 925 O O . TYR A 1 66 ? 2.444 6.917 41.540 1.00 56.64 89 TYR A O 1
ATOM 943 N N . SER A 1 67 ? 2.164 6.351 39.378 1.00 67.57 90 SER A N 1
ATOM 944 C CA . SER A 1 67 ? 1.887 4.911 39.611 1.00 82.41 90 SER A CA 1
ATOM 945 C C . SER A 1 67 ? 3.230 4.177 39.731 1.00 91.14 90 SER A C 1
ATOM 946 O O . SER A 1 67 ? 3.618 3.856 40.866 1.00 103.64 90 SER A O 1
ATOM 950 N N . ASP A 1 71 ? 1.863 3.528 48.662 1.00 30.00 94 ASP A N 1
ATOM 951 C CA . ASP A 1 71 ? 1.190 4.187 49.805 1.00 30.00 94 ASP A CA 1
ATOM 952 C C . ASP A 1 71 ? 2.233 4.648 50.815 1.00 30.00 94 ASP A C 1
ATOM 953 O O . ASP A 1 71 ? 1.940 5.576 51.565 1.00 30.00 94 ASP A O 1
ATOM 955 N N . SER A 1 72 ? 3.400 4.004 50.838 1.00 30.00 95 SER A N 1
ATOM 956 C CA . SER A 1 72 ? 4.491 4.425 51.743 1.00 30.00 95 SER A CA 1
ATOM 957 C C . SER A 1 72 ? 5.104 5.748 51.267 1.00 30.00 95 SER A C 1
ATOM 958 O O . SER A 1 72 ? 5.739 6.436 52.082 1.00 30.00 95 SER A O 1
ATOM 961 N N . ASP A 1 73 ? 4.925 6.087 49.994 1.00 30.00 96 ASP A N 1
ATOM 962 C CA . ASP A 1 73 ? 5.443 7.377 49.478 1.00 30.00 96 ASP A CA 1
ATOM 963 C C . ASP A 1 73 ? 4.509 8.511 49.949 1.00 30.00 96 ASP A C 1
ATOM 964 O O . ASP A 1 73 ? 3.350 8.471 49.530 1.00 30.00 96 ASP A O 1
ATOM 969 N N . ILE A 1 74 ? 4.971 9.461 50.788 1.00 64.10 97 ILE A N 1
ATOM 970 C CA . ILE A 1 74 ? 4.167 10.593 51.390 1.00 59.49 97 ILE A CA 1
ATOM 971 C C . ILE A 1 74 ? 3.805 11.620 50.310 1.00 55.17 97 ILE A C 1
ATOM 972 O O . ILE A 1 74 ? 2.915 12.436 50.538 1.00 53.61 97 ILE A O 1
ATOM 988 N N . ALA A 1 75 ? 4.507 11.605 49.200 1.00 52.35 98 ALA A N 1
ATOM 989 C CA . ALA A 1 75 ? 4.239 12.480 48.067 1.00 53.19 98 ALA A CA 1
ATOM 990 C C . ALA A 1 75 ? 2.868 12.201 47.454 1.00 63.20 98 ALA A C 1
ATOM 991 O O . ALA A 1 75 ? 2.265 13.099 46.855 1.00 73.01 98 ALA A O 1
ATOM 998 N N . LYS A 1 76 ? 2.353 10.972 47.594 1.00 66.81 99 LYS A N 1
ATOM 999 C CA . LYS A 1 76 ? 1.034 10.649 47.053 1.00 71.62 99 LYS A CA 1
ATOM 1000 C C . LYS A 1 76 ? -0.086 11.373 47.795 1.00 71.28 99 LYS A C 1
ATOM 1001 O O . LYS A 1 76 ? -1.171 11.552 47.231 1.00 74.51 99 LYS A O 1
ATOM 1005 N N . LYS A 1 77 ? 0.158 11.813 49.030 1.00 64.31 100 LYS A N 1
ATOM 1006 C CA . LYS A 1 77 ? -0.819 12.623 49.747 1.00 68.05 100 LYS A CA 1
ATOM 1007 C C . LYS A 1 77 ? -0.740 14.093 49.341 1.00 63.77 100 LYS A C 1
ATOM 1008 O O . LYS A 1 77 ? -1.756 14.798 49.381 1.00 62.24 100 LYS A O 1
ATOM 1012 N N . ALA A 1 78 ? 0.445 14.571 48.950 1.00 65.38 101 ALA A N 1
ATOM 1013 C CA . ALA A 1 78 ? 0.614 15.968 48.562 1.00 61.74 101 ALA A CA 1
ATOM 1014 C C . ALA A 1 78 ? 0.394 16.207 47.074 1.00 59.25 101 ALA A C 1
ATOM 1015 O O . ALA A 1 78 ? 0.136 17.347 46.676 1.00 62.60 101 ALA A O 1
ATOM 1019 N N . TYR A 1 79 ? 0.483 15.170 46.246 1.00 55.52 102 TYR A N 1
ATOM 1020 C CA . TYR A 1 79 ? 0.347 15.325 44.808 1.00 49.84 102 TYR A CA 1
ATOM 1021 C C . TYR A 1 79 ? -0.509 14.203 44.252 1.00 51.25 102 TYR A C 1
ATOM 1022 O O . TYR A 1 79 ? -0.630 13.128 44.845 1.00 58.11 102 TYR A O 1
ATOM 1040 N N . THR A 1 80 ? -1.092 14.467 43.094 1.00 55.07 103 THR A N 1
ATOM 1041 C CA . THR A 1 80 ? -1.837 13.485 42.324 1.00 61.95 103 THR A CA 1
ATOM 1042 C C . THR A 1 80 ? -1.087 13.196 41.029 1.00 68.41 103 THR A C 1
ATOM 1043 O O . THR A 1 80 ? -0.042 13.786 40.742 1.00 65.17 103 THR A O 1
ATOM 1054 N N . GLU A 1 81 ? -1.625 12.267 40.239 1.00 73.90 104 GLU A N 1
ATOM 1055 C CA . GLU A 1 81 ? -1.059 12.051 38.915 1.00 72.69 104 GLU A CA 1
ATOM 1056 C C . GLU A 1 81 ? -1.114 13.334 38.101 1.00 62.16 104 GLU A C 1
ATOM 1057 O O . GLU A 1 81 ? -0.210 13.606 37.301 1.00 54.70 104 GLU A O 1
ATOM 1061 N N . ARG A 1 82 ? -2.150 14.148 38.325 1.00 58.88 105 ARG A N 1
ATOM 1062 C CA . ARG A 1 82 ? -2.298 15.409 37.604 1.00 59.70 105 ARG A CA 1
ATOM 1063 C C . ARG A 1 82 ? -1.136 16.354 37.895 1.00 53.13 105 ARG A C 1
ATOM 1064 O O . ARG A 1 82 ? -0.533 16.920 36.977 1.00 50.84 105 ARG A O 1
ATOM 1068 N N . THR A 1 83 ? -0.823 16.550 39.173 1.00 47.01 106 THR A N 1
ATOM 1069 C CA . THR A 1 83 ? 0.162 17.536 39.603 1.00 49.80 106 THR A CA 1
ATOM 1070 C C . THR A 1 83 ? 1.534 16.934 39.849 1.00 45.02 106 THR A C 1
ATOM 1071 O O . THR A 1 83 ? 2.463 17.663 40.213 1.00 40.38 106 THR A O 1
ATOM 1082 N N . TRP A 1 84 ? 1.667 15.619 39.698 1.00 39.13 107 TRP A N 1
ATOM 1083 C CA . TRP A 1 84 ? 2.965 14.979 39.857 1.00 47.15 107 TRP A CA 1
ATOM 1084 C C . TRP A 1 84 ? 4.040 15.559 38.940 1.00 44.62 107 TRP A C 1
ATOM 1085 O O . TRP A 1 84 ? 5.187 15.696 39.398 1.00 40.73 107 TRP A O 1
ATOM 1106 N N . PRO A 1 85 ? 3.767 15.902 37.677 1.00 49.32 108 PRO A N 1
ATOM 1107 C CA . PRO A 1 85 ? 4.778 16.630 36.898 1.00 45.46 108 PRO A CA 1
ATOM 1108 C C . PRO A 1 85 ? 5.278 17.879 37.597 1.00 43.52 108 PRO A C 1
ATOM 1109 O O . PRO A 1 85 ? 6.447 18.248 37.413 1.00 51.17 108 PRO A O 1
ATOM 1120 N N . VAL A 1 86 ? 4.436 18.547 38.395 1.00 36.14 109 VAL A N 1
ATOM 1121 C CA . VAL A 1 86 ? 4.903 19.711 39.152 1.00 40.79 109 VAL A CA 1
ATOM 1122 C C . VAL A 1 86 ? 5.972 19.285 40.159 1.00 39.39 109 VAL A C 1
ATOM 1123 O O . VAL A 1 86 ? 7.090 19.817 40.180 1.00 39.08 109 VAL A O 1
ATOM 1136 N N . ALA A 1 87 ? 5.641 18.317 41.015 1.00 35.63 110 ALA A N 1
ATOM 1137 C CA . ALA A 1 87 ? 6.627 17.777 41.946 1.00 36.51 110 ALA A CA 1
ATOM 1138 C C . ALA A 1 87 ? 7.909 17.329 41.243 1.00 36.28 110 ALA A C 1
ATOM 1139 O O . ALA A 1 87 ? 9.012 17.505 41.777 1.00 39.31 110 ALA A O 1
ATOM 1146 N N . GLN A 1 88 ? 7.788 16.685 40.078 1.00 35.96 111 GLN A N 1
ATOM 1147 C CA . GLN A 1 88 ? 8.985 16.207 39.382 1.00 38.35 111 GLN A CA 1
ATOM 1148 C C . GLN A 1 88 ? 9.863 17.375 38.969 1.00 38.07 111 GLN A C 1
ATOM 1149 O O . GLN A 1 88 ? 11.089 17.340 39.151 1.00 36.71 111 GLN A O 1
ATOM 1163 N N . ALA A 1 89 ? 9.240 18.421 38.398 1.00 37.60 112 ALA A N 1
ATOM 1164 C CA . ALA A 1 89 ? 9.976 19.633 38.059 1.00 34.56 112 ALA A CA 1
ATOM 1165 C C . ALA A 1 89 ? 10.574 20.261 39.305 1.00 34.84 112 ALA A C 1
ATOM 1166 O O . ALA A 1 89 ? 11.733 20.693 39.291 1.00 38.74 112 ALA A O 1
ATOM 1173 N N . GLY A 1 90 ? 9.802 20.310 40.398 1.00 39.48 113 GLY A N 1
ATOM 1174 C CA . GLY A 1 90 ? 10.302 20.923 41.618 1.00 41.39 113 GLY A CA 1
ATOM 1175 C C . GLY A 1 90 ? 11.423 20.119 42.247 1.00 42.61 113 GLY A C 1
ATOM 1176 O O . GLY A 1 90 ? 12.402 20.682 42.750 1.00 42.31 113 GLY A O 1
ATOM 1180 N N . ALA A 1 91 ? 11.294 18.792 42.232 1.00 42.33 114 ALA A N 1
ATOM 1181 C CA . ALA A 1 91 ? 12.348 17.934 42.763 1.00 45.69 114 ALA A CA 1
ATOM 1182 C C . ALA A 1 91 ? 13.652 18.105 41.981 1.00 47.47 114 ALA A C 1
ATOM 1183 O O . ALA A 1 91 ? 14.743 18.071 42.564 1.00 50.19 114 ALA A O 1
ATOM 1190 N N . ALA A 1 92 ? 13.562 18.301 40.664 1.00 43.41 115 ALA A N 1
ATOM 1191 C CA . ALA A 1 92 ? 14.772 18.483 39.867 1.00 44.33 115 ALA A CA 1
ATOM 1192 C C . ALA A 1 92 ? 15.544 19.728 40.298 1.00 54.89 115 ALA A C 1
ATOM 1193 O O . ALA A 1 92 ? 16.781 19.716 40.322 1.00 56.05 115 ALA A O 1
ATOM 1200 N N . LYS A 1 93 ? 14.838 20.817 40.638 1.00 56.18 116 LYS A N 1
ATOM 1201 C CA . LYS A 1 93 ? 15.516 22.022 41.117 1.00 55.13 116 LYS A CA 1
ATOM 1202 C C . LYS A 1 93 ? 16.099 21.813 42.509 1.00 55.47 116 LYS A C 1
ATOM 1203 O O . LYS A 1 93 ? 17.258 22.165 42.768 1.00 57.94 116 LYS A O 1
ATOM 1222 N N . LEU A 1 94 ? 15.301 21.261 43.426 1.00 48.40 117 LEU A N 1
ATOM 1223 C CA . LEU A 1 94 ? 15.738 21.096 44.808 1.00 51.53 117 LEU A CA 1
ATOM 1224 C C . LEU A 1 94 ? 16.761 19.990 44.969 1.00 59.03 117 LEU A C 1
ATOM 1225 O O . LEU A 1 94 ? 17.263 19.799 46.085 1.00 58.12 117 LEU A O 1
ATOM 1241 N N . ALA A 1 95 ? 17.068 19.258 43.896 1.00 63.09 118 ALA A N 1
ATOM 1242 C CA . ALA A 1 95 ? 18.121 18.256 43.901 1.00 61.57 118 ALA A CA 1
ATOM 1243 C C . ALA A 1 95 ? 19.333 18.688 43.084 1.00 73.84 118 ALA A C 1
ATOM 1244 O O . ALA A 1 95 ? 20.229 17.872 42.842 1.00 85.84 118 ALA A O 1
ATOM 1251 N N . SER A 1 96 ? 19.395 19.947 42.669 1.00 76.19 119 SER A N 1
ATOM 1252 C CA . SER A 1 96 ? 20.498 20.417 41.844 1.00 72.69 119 SER A CA 1
ATOM 1253 C C . SER A 1 96 ? 21.675 20.908 42.689 1.00 72.70 119 SER A C 1
ATOM 1254 O O . SER A 1 96 ? 21.605 21.962 43.316 1.00 70.69 119 SER A O 1
ATOM 1262 N N . LYS A 1 100 ? 18.702 23.313 45.652 1.00 69.53 123 LYS A N 1
ATOM 1263 C CA . LYS A 1 100 ? 19.582 24.466 45.503 1.00 67.78 123 LYS A CA 1
ATOM 1264 C C . LYS A 1 100 ? 19.470 25.421 46.690 1.00 66.90 123 LYS A C 1
ATOM 1265 O O . LYS A 1 100 ? 18.417 25.554 47.320 1.00 62.22 123 LYS A O 1
ATOM 1283 N N . GLU A 1 101 ? 20.581 26.095 46.974 1.00 60.04 124 GLU A N 1
ATOM 1284 C CA . GLU A 1 101 ? 20.624 27.115 48.009 1.00 64.73 124 GLU A CA 1
ATOM 1285 C C . GLU A 1 101 ? 19.801 28.345 47.657 1.00 57.58 124 GLU A C 1
ATOM 1286 O O . GLU A 1 101 ? 19.595 29.197 48.527 1.00 56.31 124 GLU A O 1
ATOM 1290 N N . LYS A 1 102 ? 19.328 28.462 46.413 1.00 59.30 125 LYS A N 1
ATOM 1291 C CA . LYS A 1 102 ? 18.521 29.620 46.035 1.00 61.49 125 LYS A CA 1
ATOM 1292 C C . LYS A 1 102 ? 17.167 29.598 46.724 1.00 56.15 125 LYS A C 1
ATOM 1293 O O . LYS A 1 102 ? 16.584 30.653 46.992 1.00 54.64 125 LYS A O 1
ATOM 1312 N N . TYR A 1 103 ? 16.654 28.409 47.013 1.00 47.04 126 TYR A N 1
ATOM 1313 C CA . TYR A 1 103 ? 15.369 28.248 47.665 1.00 49.92 126 TYR A CA 1
ATOM 1314 C C . TYR A 1 103 ? 15.512 28.183 49.174 1.00 57.64 126 TYR A C 1
ATOM 1315 O O . TYR A 1 103 ? 14.570 27.777 49.862 1.00 66.08 126 TYR A O 1
ATOM 1333 N N . ALA A 1 104 ? 16.675 28.593 49.697 1.00 60.00 127 ALA A N 1
ATOM 1334 C CA . ALA A 1 104 ? 16.929 28.545 51.134 1.00 55.98 127 ALA A CA 1
ATOM 1335 C C . ALA A 1 104 ? 15.835 29.259 51.912 1.00 51.92 127 ALA A C 1
ATOM 1336 O O . ALA A 1 104 ? 15.316 28.735 52.904 1.00 51.37 127 ALA A O 1
ATOM 1343 N N . SER A 1 105 ? 15.485 30.475 51.484 1.00 65.85 128 SER A N 1
ATOM 1344 C CA . SER A 1 105 ? 14.389 31.201 52.117 1.00 65.74 128 SER A CA 1
ATOM 1345 C C . SER A 1 105 ? 13.154 30.314 52.261 1.00 65.99 128 SER A C 1
ATOM 1346 O O . SER A 1 105 ? 12.511 30.284 53.317 1.00 66.87 128 SER A O 1
ATOM 1350 N N . TRP A 1 106 ? 12.797 29.532 51.235 1.00 49.72 129 TRP A N 1
ATOM 1351 C CA . TRP A 1 106 ? 11.579 28.681 51.239 1.00 47.72 129 TRP A CA 1
ATOM 1352 C C . TRP A 1 106 ? 11.779 27.385 52.026 1.00 54.18 129 TRP A C 1
ATOM 1353 O O . TRP A 1 106 ? 10.799 26.926 52.604 1.00 56.02 129 TRP A O 1
ATOM 1374 N N . THR A 1 107 ? 12.980 26.809 52.001 1.00 68.34 130 THR A N 1
ATOM 1375 C CA . THR A 1 107 ? 13.318 25.544 52.708 1.00 73.25 130 THR A CA 1
ATOM 1376 C C . THR A 1 107 ? 13.736 25.854 54.150 1.00 76.39 130 THR A C 1
ATOM 1377 O O . THR A 1 107 ? 13.297 25.084 55.012 1.00 73.13 130 THR A O 1
ATOM 1388 N N . ARG A 1 109 ? 12.788 28.488 55.997 1.00 100.18 132 ARG A N 1
ATOM 1389 C CA . ARG A 1 109 ? 11.967 29.250 56.973 1.00 94.87 132 ARG A CA 1
ATOM 1390 C C . ARG A 1 109 ? 10.693 28.459 57.252 1.00 83.37 132 ARG A C 1
ATOM 1391 O O . ARG A 1 109 ? 10.567 27.380 56.650 1.00 81.99 132 ARG A O 1
ATOM 1394 N N . LYS A 1 110 ? 9.813 28.957 58.112 1.00 56.30 133 LYS A N 1
ATOM 1395 C CA . LYS A 1 110 ? 8.578 28.252 58.526 1.00 63.51 133 LYS A CA 1
ATOM 1396 C C . LYS A 1 110 ? 7.362 29.099 58.165 1.00 64.53 133 LYS A C 1
ATOM 1397 O O . LYS A 1 110 ? 7.497 30.317 58.296 1.00 63.06 133 LYS A O 1
ATOM 1401 N N . TYR A 1 111 ? 6.237 28.485 57.760 1.00 79.66 134 TYR A N 1
ATOM 1402 C CA . TYR A 1 111 ? 5.065 29.218 57.291 1.00 79.74 134 TYR A CA 1
ATOM 1403 C C . TYR A 1 111 ? 3.796 28.649 57.918 1.00 75.08 134 TYR A C 1
ATOM 1404 O O . TYR A 1 111 ? 3.720 27.458 58.234 1.00 74.49 134 TYR A O 1
ATOM 1422 N N . THR A 1 112 ? 2.795 29.518 58.091 1.00 55.25 135 THR A N 1
ATOM 1423 C CA . THR A 1 112 ? 1.474 29.114 58.561 1.00 51.85 135 THR A CA 1
ATOM 1424 C C . THR A 1 112 ? 0.766 28.238 57.531 1.00 57.95 135 THR A C 1
ATOM 1425 O O . THR A 1 112 ? 1.105 28.232 56.348 1.00 64.95 135 THR A O 1
ATOM 1436 N N . GLU A 1 113 ? -0.251 27.499 57.995 1.00 54.48 136 GLU A N 1
ATOM 1437 C CA . GLU A 1 113 ? -1.114 26.782 57.062 1.00 53.89 136 GLU A CA 1
ATOM 1438 C C . GLU A 1 113 ? -1.718 27.740 56.050 1.00 51.99 136 GLU A C 1
ATOM 1439 O O . GLU A 1 113 ? -1.836 27.409 54.866 1.00 49.74 136 GLU A O 1
ATOM 1451 N N . LYS A 1 114 ? -2.100 28.938 56.505 1.00 49.16 137 LYS A N 1
ATOM 1452 C CA . LYS A 1 114 ? -2.676 29.939 55.613 1.00 50.22 137 LYS A CA 1
ATOM 1453 C C . LYS A 1 114 ? -1.641 30.445 54.619 1.00 47.17 137 LYS A C 1
ATOM 1454 O O . LYS A 1 114 ? -1.907 30.506 53.414 1.00 42.02 137 LYS A O 1
ATOM 1458 N N . GLN A 1 115 ? -0.454 30.824 55.108 1.00 50.61 138 GLN A N 1
ATOM 1459 C CA . GLN A 1 115 ? 0.620 31.241 54.210 1.00 47.20 138 GLN A CA 1
ATOM 1460 C C . GLN A 1 115 ? 0.876 30.179 53.153 1.00 41.71 138 GLN A C 1
ATOM 1461 O O . GLN A 1 115 ? 0.997 30.486 51.964 1.00 36.94 138 GLN A O 1
ATOM 1475 N N . LYS A 1 116 ? 0.917 28.916 53.562 1.00 43.01 139 LYS A N 1
ATOM 1476 C CA . LYS A 1 116 ? 1.132 27.843 52.601 1.00 39.85 139 LYS A CA 1
ATOM 1477 C C . LYS A 1 116 ? -0.023 27.741 51.613 1.00 40.83 139 LYS A C 1
ATOM 1478 O O . LYS A 1 116 ? 0.200 27.508 50.420 1.00 44.52 139 LYS A O 1
ATOM 1497 N N . LEU A 1 117 ? -1.260 27.918 52.084 1.00 44.58 140 LEU A N 1
ATOM 1498 C CA . LEU A 1 117 ? -2.401 27.976 51.172 1.00 46.11 140 LEU A CA 1
ATOM 1499 C C . LEU A 1 117 ? -2.203 29.055 50.120 1.00 40.46 140 LEU A C 1
ATOM 1500 O O . LEU A 1 117 ? -2.301 28.792 48.916 1.00 35.24 140 LEU A O 1
ATOM 1516 N N . LYS A 1 118 ? -1.924 30.284 50.560 1.00 35.36 141 LYS A N 1
ATOM 1517 C CA . LYS A 1 118 ? -1.814 31.389 49.617 1.00 36.99 141 LYS A CA 1
ATOM 1518 C C . LYS A 1 118 ? -0.654 31.169 48.652 1.00 36.44 141 LYS A C 1
ATOM 1519 O O . LYS A 1 118 ? -0.755 31.484 47.463 1.00 32.58 141 LYS A O 1
ATOM 1538 N N . VAL A 1 119 ? 0.451 30.607 49.136 1.00 30.76 142 VAL A N 1
ATOM 1539 C CA . VAL A 1 119 ? 1.553 30.317 48.234 1.00 28.76 142 VAL A CA 1
ATOM 1540 C C . VAL A 1 119 ? 1.100 29.347 47.150 1.00 36.91 142 VAL A C 1
ATOM 1541 O O . VAL A 1 119 ? 1.411 29.529 45.966 1.00 33.02 142 VAL A O 1
ATOM 1554 N N . HIS A 1 120 ? 0.313 28.332 47.522 1.00 34.46 143 HIS A N 1
ATOM 1555 C CA . HIS A 1 120 ? -0.062 27.320 46.542 1.00 34.19 143 HIS A CA 1
ATOM 1556 C C . HIS A 1 120 ? -1.091 27.841 45.554 1.00 29.19 143 HIS A C 1
ATOM 1557 O O . HIS A 1 120 ? -1.174 27.325 44.434 1.00 35.11 143 HIS A O 1
ATOM 1571 N N . VAL A 1 121 ? -1.876 28.849 45.927 1.00 26.04 144 VAL A N 1
ATOM 1572 C CA . VAL A 1 121 ? -2.724 29.515 44.937 1.00 32.18 144 VAL A CA 1
ATOM 1573 C C . VAL A 1 121 ? -1.869 30.058 43.796 1.00 31.66 144 VAL A C 1
ATOM 1574 O O . VAL A 1 121 ? -2.191 29.880 42.615 1.00 29.33 144 VAL A O 1
ATOM 1587 N N . LEU A 1 122 ? -0.748 30.695 44.138 1.00 30.61 145 LEU A N 1
ATOM 1588 C CA . LEU A 1 122 ? 0.129 31.288 43.136 1.00 26.61 145 LEU A CA 1
ATOM 1589 C C . LEU A 1 122 ? 0.874 30.222 42.340 1.00 30.30 145 LEU A C 1
ATOM 1590 O O . LEU A 1 122 ? 0.972 30.321 41.106 1.00 25.34 145 LEU A O 1
ATOM 1606 N N . THR A 1 123 ? 1.366 29.175 43.009 1.00 27.91 146 THR A N 1
ATOM 1607 C CA . THR A 1 123 ? 2.068 28.127 42.273 1.00 27.32 146 THR A CA 1
ATOM 1608 C C . THR A 1 123 ? 1.117 27.371 41.356 1.00 26.36 146 THR A C 1
ATOM 1609 O O . THR A 1 123 ? 1.476 27.060 40.211 1.00 24.60 146 THR A O 1
ATOM 1620 N N . ALA A 1 124 ? -0.117 27.123 41.807 1.00 26.18 147 ALA A N 1
ATOM 1621 C CA . ALA A 1 124 ? -1.101 26.490 40.927 1.00 29.33 147 ALA A CA 1
ATOM 1622 C C . ALA A 1 124 ? -1.437 27.390 39.743 1.00 33.68 147 ALA A C 1
ATOM 1623 O O . ALA A 1 124 ? -1.652 26.906 38.624 1.00 27.32 147 ALA A O 1
ATOM 1630 N N . ALA A 1 125 ? -1.513 28.704 39.978 1.00 27.38 148 ALA A N 1
ATOM 1631 C CA . ALA A 1 125 ? -1.788 29.633 38.888 1.00 24.41 148 ALA A CA 1
ATOM 1632 C C . ALA A 1 125 ? -0.655 29.622 37.872 1.00 21.81 148 ALA A C 1
ATOM 1633 O O . ALA A 1 125 ? -0.906 29.679 36.667 1.00 22.99 148 ALA A O 1
ATOM 1640 N N . ILE A 1 126 ? 0.597 29.553 38.335 1.00 22.20 149 ILE A N 1
ATOM 1641 C CA . ILE A 1 126 ? 1.732 29.497 37.412 1.00 21.64 149 ILE A CA 1
ATOM 1642 C C . ILE A 1 126 ? 1.720 28.183 36.639 1.00 24.29 149 ILE A C 1
ATOM 1643 O O . ILE A 1 126 ? 1.972 28.146 35.426 1.00 21.54 149 ILE A O 1
ATOM 1659 N N . SER A 1 127 ? 1.360 27.093 37.299 1.00 28.19 150 SER A N 1
ATOM 1660 C CA . SER A 1 127 ? 1.235 25.836 36.580 1.00 29.69 150 SER A CA 1
ATOM 1661 C C . SER A 1 127 ? 0.150 25.920 35.504 1.00 28.55 150 SER A C 1
ATOM 1662 O O . SER A 1 127 ? 0.297 25.355 34.411 1.00 28.47 150 SER A O 1
ATOM 1670 N N . ASP A 1 128 ? -0.931 26.654 35.776 1.00 21.81 151 ASP A N 1
ATOM 1671 C CA . ASP A 1 128 ? -1.969 26.827 34.766 1.00 22.44 151 ASP A CA 1
ATOM 1672 C C . ASP A 1 128 ? -1.460 27.600 33.561 1.00 21.41 151 ASP A C 1
ATOM 1673 O O . ASP A 1 128 ? -1.840 27.299 32.427 1.00 21.92 151 ASP A O 1
ATOM 1682 N N . VAL A 1 129 ? -0.637 28.628 33.788 1.00 22.01 152 VAL A N 1
ATOM 1683 C CA . VAL A 1 129 ? -0.015 29.355 32.679 1.00 20.57 152 VAL A CA 1
ATOM 1684 C C . VAL A 1 129 ? 0.777 28.407 31.784 1.00 20.31 152 VAL A C 1
ATOM 1685 O O . VAL A 1 129 ? 0.648 28.430 30.551 1.00 20.42 152 VAL A O 1
ATOM 1698 N N . LYS A 1 130 ? 1.645 27.596 32.389 1.00 25.47 153 LYS A N 1
ATOM 1699 C CA . LYS A 1 130 ? 2.438 26.631 31.632 1.00 27.07 153 LYS A CA 1
ATOM 1700 C C . LYS A 1 130 ? 1.541 25.691 30.835 1.00 25.50 153 LYS A C 1
ATOM 1701 O O . LYS A 1 130 ? 1.768 25.458 29.640 1.00 26.26 153 LYS A O 1
ATOM 1720 N N . GLN A 1 131 ? 0.493 25.171 31.470 1.00 24.46 154 GLN A N 1
ATOM 1721 C CA . GLN A 1 131 ? -0.433 24.286 30.768 1.00 27.86 154 GLN A CA 1
ATOM 1722 C C . GLN A 1 131 ? -1.065 24.990 29.567 1.00 27.04 154 GLN A C 1
ATOM 1723 O O . GLN A 1 131 ? -1.152 24.414 28.472 1.00 27.48 154 GLN A O 1
ATOM 1737 N N . ARG A 1 132 ? -1.501 26.241 29.750 1.00 27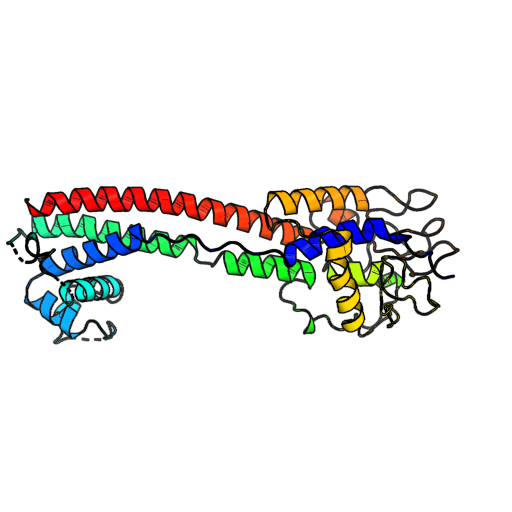.14 155 ARG A N 1
ATOM 1738 C CA . ARG A 1 132 ? -2.089 26.986 28.644 1.00 28.56 155 ARG A CA 1
ATOM 1739 C C . ARG A 1 132 ? -1.061 27.284 27.559 1.00 32.01 155 ARG A C 1
ATOM 1740 O O . ARG A 1 132 ? -1.400 27.274 26.369 1.00 27.38 155 ARG A O 1
ATOM 1761 N N . ALA A 1 133 ? 0.195 27.570 27.948 1.00 24.74 156 ALA A N 1
ATOM 1762 C CA . ALA A 1 133 ? 1.263 27.737 26.967 1.00 22.39 156 ALA A CA 1
ATOM 1763 C C . ALA A 1 133 ? 1.399 26.480 26.122 1.00 22.52 156 ALA A C 1
ATOM 1764 O O . ALA A 1 133 ? 1.517 26.555 24.894 1.00 26.89 156 ALA A O 1
ATOM 1771 N N . ASP A 1 134 ? 1.346 25.310 26.750 1.00 30.81 157 ASP A N 1
ATOM 1772 C CA . ASP A 1 134 ? 1.456 24.073 25.979 1.00 30.00 157 ASP A CA 1
ATOM 1773 C C . ASP A 1 134 ? 0.231 23.851 25.083 1.00 29.79 157 ASP A C 1
ATOM 1774 O O . ASP A 1 134 ? 0.370 23.342 23.973 1.00 36.96 157 ASP A O 1
ATOM 1783 N N . LYS A 1 135 ? -0.975 24.218 25.537 1.00 26.55 158 LYS A N 1
ATOM 1784 C CA . LYS A 1 135 ? -2.160 23.992 24.713 1.00 26.77 158 LYS A CA 1
ATOM 1785 C C . LYS A 1 135 ? -2.175 24.850 23.444 1.00 27.90 158 LYS A C 1
ATOM 1786 O O . LYS A 1 135 ? -2.905 24.520 22.500 1.00 28.06 158 LYS A O 1
ATOM 1805 N N . LEU A 1 136 ? -1.411 25.948 23.403 1.00 30.91 159 LEU A N 1
ATOM 1806 C CA . LEU A 1 136 ? -1.435 26.818 22.231 1.00 28.95 15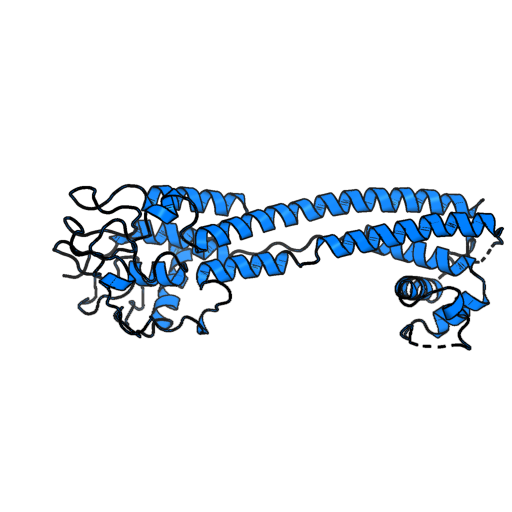9 LEU A CA 1
ATOM 1807 C C . LEU A 1 136 ? -1.093 26.058 20.962 1.00 35.06 159 LEU A C 1
ATOM 1808 O O . LEU A 1 136 ? -1.633 26.359 19.891 1.00 33.86 159 LEU A O 1
ATOM 1824 N N . ASN A 1 137 ? -0.198 25.080 21.058 1.00 22.92 160 ASN A N 1
ATOM 1825 C CA . ASN A 1 137 ? 0.216 24.309 19.898 1.00 27.62 160 ASN A CA 1
ATOM 1826 C C . ASN A 1 137 ? -0.275 22.857 20.003 1.00 24.55 160 ASN A C 1
ATOM 1827 O O . ASN A 1 137 ? 0.365 21.933 19.497 1.00 29.44 160 ASN A O 1
ATOM 1838 N N . LYS A 1 138 ? -1.459 22.661 20.598 1.00 24.17 161 LYS A N 1
ATOM 1839 C CA . LYS A 1 138 ? -2.183 21.381 20.584 1.00 20.04 161 LYS A CA 1
ATOM 1840 C C . LYS A 1 138 ? -3.528 21.631 19.910 1.00 22.56 161 LYS A C 1
ATOM 1841 O O . LYS A 1 138 ? -4.459 22.150 20.551 1.00 24.00 161 LYS A O 1
ATOM 1860 N N . PRO A 1 139 ? -3.689 21.308 18.625 1.00 19.26 162 PRO A N 1
ATOM 1861 C CA . PRO A 1 139 ? -2.781 20.596 17.741 1.00 19.71 162 PRO A CA 1
ATOM 1862 C C . PRO A 1 139 ? -1.636 21.467 17.217 1.00 18.64 162 PRO A C 1
ATOM 1863 O O . PRO A 1 139 ? -1.670 22.721 17.175 1.00 17.80 162 PRO A O 1
ATOM 1874 N N . ASP A 1 140 ? -0.594 20.756 16.817 1.00 17.75 163 ASP A N 1
ATOM 1875 C CA . ASP A 1 140 ? 0.663 21.369 16.376 1.00 17.46 163 ASP A CA 1
ATOM 1876 C C . ASP A 1 140 ? 0.470 22.100 15.052 1.00 19.41 163 ASP A C 1
ATOM 1877 O O . ASP A 1 140 ? 0.146 21.495 14.028 1.00 17.80 163 ASP A O 1
ATOM 1886 N N . LYS A 1 141 ? 0.680 23.411 15.064 1.00 18.54 164 LYS A N 1
ATOM 1887 C CA . LYS A 1 141 ? 0.400 24.212 13.881 1.00 18.18 164 LYS A CA 1
ATOM 1888 C C . LYS A 1 141 ? 1.452 24.048 12.783 1.00 15.53 164 LYS A C 1
ATOM 1889 O O . LYS A 1 141 ? 1.123 24.167 11.604 1.00 15.17 164 LYS A O 1
ATOM 1908 N N . LEU A 1 142 ? 2.697 23.731 13.125 1.00 16.48 165 LEU A N 1
ATOM 1909 C CA . LEU A 1 142 ? 3.662 23.423 12.075 1.00 17.04 165 LEU A CA 1
ATOM 1910 C C . LEU A 1 142 ? 3.230 22.172 11.292 1.00 16.93 165 LEU A C 1
ATOM 1911 O O . LEU A 1 142 ? 3.302 22.152 10.056 1.00 17.21 165 LEU A O 1
ATOM 1927 N N . ALA A 1 143 ? 2.749 21.132 11.979 1.00 15.72 166 ALA A N 1
ATOM 1928 C CA . ALA A 1 143 ? 2.269 19.957 11.253 1.00 15.58 166 ALA A CA 1
ATOM 1929 C C . ALA A 1 143 ? 1.022 20.267 10.427 1.00 19.13 166 ALA A C 1
ATOM 1930 O O . ALA A 1 143 ? 0.859 19.745 9.311 1.00 14.94 166 ALA A O 1
ATOM 1937 N N . GLU A 1 144 ? 0.121 21.114 10.937 1.00 15.09 167 GLU A N 1
ATOM 1938 C CA . GLU A 1 144 ? -1.013 21.512 10.096 1.00 16.45 167 GLU A CA 1
ATOM 1939 C C . GLU A 1 144 ? -0.556 22.276 8.858 1.00 18.78 167 GLU A C 1
ATOM 1940 O O . GLU A 1 144 ? -1.125 22.111 7.759 1.00 16.13 167 GLU A O 1
ATOM 1952 N N . LEU A 1 145 ? 0.429 23.160 9.023 1.00 15.56 168 LEU A N 1
ATOM 1953 C CA . LEU A 1 145 ? 0.983 23.887 7.881 1.00 16.80 168 LEU A CA 1
ATOM 1954 C C . LEU A 1 145 ? 1.543 22.926 6.838 1.00 13.64 168 LEU A C 1
ATOM 1955 O O . LEU A 1 145 ? 1.273 23.057 5.634 1.00 14.97 168 LEU A O 1
ATOM 1971 N N . THR A 1 146 ? 2.355 21.980 7.296 1.00 15.61 169 THR A N 1
ATOM 1972 C CA . THR A 1 146 ? 3.013 21.038 6.397 1.00 19.16 169 THR A CA 1
ATOM 1973 C C . THR A 1 146 ? 1.973 20.225 5.653 1.00 16.00 169 THR A C 1
ATOM 1974 O O . THR A 1 146 ? 2.086 20.010 4.439 1.00 18.46 169 THR A O 1
ATOM 1985 N N . GLY A 1 147 ? 0.928 19.802 6.376 1.00 18.95 170 GLY A N 1
ATOM 1986 C CA . GLY A 1 147 ? -0.125 19.016 5.764 1.00 15.82 170 GLY A CA 1
ATOM 1987 C C . GLY A 1 147 ? -0.924 19.796 4.742 1.00 19.22 170 GLY A C 1
ATOM 1988 O O . GLY A 1 147 ? -1.259 19.261 3.683 1.00 13.52 170 GLY A O 1
ATOM 1992 N N . ALA A 1 148 ? -1.234 21.070 5.035 1.00 13.88 171 ALA A N 1
ATOM 1993 C CA . ALA A 1 148 ? -1.943 21.876 4.047 1.00 14.96 171 ALA A CA 1
ATOM 1994 C C . ALA A 1 148 ? -1.124 22.035 2.782 1.00 15.04 171 ALA A C 1
ATOM 1995 O O . ALA A 1 148 ? -1.667 21.996 1.680 1.00 13.19 171 ALA A O 1
ATOM 2002 N N . LEU A 1 149 ? 0.183 22.255 2.921 1.00 13.82 172 LEU A N 1
ATOM 2003 C CA . LEU A 1 149 ? 1.019 22.440 1.742 1.00 13.78 172 LEU A CA 1
ATOM 2004 C C . LEU A 1 149 ? 1.138 21.141 0.945 1.00 12.29 172 LEU A C 1
ATOM 2005 O O . LEU A 1 149 ? 1.026 21.154 -0.284 1.00 13.76 172 LEU A O 1
ATOM 2021 N N . SER A 1 150 ? 1.347 20.019 1.632 1.00 16.73 173 SER A N 1
ATOM 2022 C CA . SER A 1 150 ? 1.374 18.721 0.961 1.00 18.55 173 SER A CA 1
ATOM 2023 C C . SER A 1 150 ? 0.027 18.415 0.280 1.00 17.03 173 SER A C 1
ATOM 2024 O O . SER A 1 150 ? -0.004 17.928 -0.853 1.00 17.55 173 SER A O 1
ATOM 2032 N N . ASN A 1 151 ? -1.087 18.695 0.968 1.00 14.92 174 ASN A N 1
ATOM 2033 C CA . ASN A 1 151 ? -2.419 18.495 0.384 1.00 16.13 174 ASN A CA 1
ATOM 2034 C C . ASN A 1 151 ? -2.603 19.306 -0.903 1.00 19.65 174 ASN A C 1
ATOM 2035 O O . ASN A 1 151 ? -3.270 18.852 -1.856 1.00 15.17 174 ASN A O 1
ATOM 2046 N N . SER A 1 152 ? -2.085 20.542 -0.908 1.00 15.38 175 SER A N 1
ATOM 2047 C CA . SER A 1 152 ? -2.154 21.427 -2.069 1.00 16.47 175 SER A CA 1
ATOM 2048 C C . SER A 1 152 ? -1.509 20.799 -3.280 1.00 13.99 175 SER A C 1
ATOM 2049 O O . SER A 1 152 ? -1.986 20.982 -4.408 1.00 15.78 175 SER A O 1
ATOM 2057 N N . LEU A 1 153 ? -0.416 20.063 -3.067 1.00 12.38 176 LEU A N 1
ATOM 2058 C CA . LEU A 1 153 ? 0.364 19.532 -4.176 1.00 13.83 176 LEU A CA 1
ATOM 2059 C C . LEU A 1 153 ? -0.236 18.246 -4.714 1.00 12.94 176 LEU A C 1
ATOM 2060 O O . LEU A 1 153 ? -0.272 18.033 -5.931 1.00 19.15 176 LEU A O 1
ATOM 2076 N N . TYR A 1 154 ? -0.701 17.379 -3.808 1.00 19.83 177 TYR A N 1
ATOM 2077 C CA . TYR A 1 154 ? -1.058 15.997 -4.126 1.00 18.37 177 TYR A CA 1
ATOM 2078 C C . TYR A 1 154 ? -2.518 15.647 -3.922 1.00 18.80 177 TYR A C 1
ATOM 2079 O O . TYR A 1 154 ? -2.954 14.583 -4.402 1.00 18.64 177 TYR A O 1
ATOM 2097 N N . GLY A 1 155 ? -3.284 16.481 -3.229 1.00 17.23 178 GLY A N 1
ATOM 2098 C CA . GLY A 1 155 ? -4.610 16.129 -2.758 1.00 18.36 178 GLY A CA 1
ATOM 2099 C C . GLY A 1 155 ? -4.563 15.744 -1.277 1.00 21.36 178 GLY A C 1
ATOM 2100 O O . GLY A 1 155 ? -3.528 15.354 -0.739 1.00 18.40 178 GLY A O 1
ATOM 2104 N N . ASN A 1 156 ? -5.708 15.862 -0.604 1.00 20.31 179 ASN A N 1
ATOM 2105 C CA . ASN A 1 156 ? -5.729 15.728 0.854 1.00 21.79 179 ASN A CA 1
ATOM 2106 C C . ASN A 1 156 ? -5.259 14.342 1.281 1.00 22.43 179 ASN A C 1
ATOM 2107 O O . ASN A 1 156 ? -5.705 13.328 0.739 1.00 29.89 179 ASN A O 1
ATOM 2118 N N . GLY A 1 157 ? -4.355 14.304 2.263 1.00 18.22 180 GLY A N 1
ATOM 2119 C CA . GLY A 1 157 ? -3.818 13.051 2.783 1.00 20.58 180 GLY A CA 1
ATOM 2120 C C . GLY A 1 157 ? -2.967 12.237 1.830 1.00 19.44 180 GLY A C 1
ATOM 2121 O O . GLY A 1 157 ? -2.627 11.087 2.157 1.00 21.88 180 GLY A O 1
ATOM 2125 N N . LYS A 1 158 ? -2.644 12.759 0.651 1.00 21.10 181 LYS A N 1
ATOM 2126 C CA . LYS A 1 158 ? -1.885 12.021 -0.358 1.00 19.13 181 LYS A CA 1
ATOM 2127 C C . LYS A 1 158 ? -0.440 12.494 -0.428 1.00 22.53 181 LYS A C 1
ATOM 2128 O O . LYS A 1 158 ? -0.102 13.621 -0.056 1.00 20.19 181 LYS A O 1
ATOM 2147 N N . SER A 1 159 ? 0.400 11.621 -0.958 1.00 22.10 182 SER A N 1
ATOM 2148 C CA . SER A 1 159 ? 1.818 11.889 -1.167 1.00 23.11 182 SER A CA 1
ATOM 2149 C C . SER A 1 159 ? 2.131 11.782 -2.658 1.00 19.71 182 SER A C 1
ATOM 2150 O O . SER A 1 159 ? 1.272 11.428 -3.462 1.00 25.01 182 SER A O 1
ATOM 2158 N N . ASN A 1 160 ? 3.393 12.018 -3.020 1.00 21.88 183 ASN A N 1
ATOM 2159 C CA . ASN A 1 160 ? 3.792 11.872 -4.418 1.00 19.13 183 ASN A CA 1
ATOM 2160 C C . ASN A 1 160 ? 3.637 10.427 -4.887 1.00 20.07 183 ASN A C 1
ATOM 2161 O O . ASN A 1 160 ? 3.228 10.169 -6.026 1.00 18.65 183 ASN A O 1
ATOM 2172 N N . ALA A 1 161 ? 3.982 9.476 -4.020 1.00 23.39 184 ALA A N 1
ATOM 2173 C CA . ALA A 1 161 ? 3.921 8.074 -4.381 1.00 25.34 184 ALA A CA 1
ATOM 2174 C C . ALA A 1 161 ? 2.487 7.588 -4.543 1.00 28.09 184 ALA A C 1
ATOM 2175 O O . ALA A 1 161 ? 2.230 6.759 -5.422 1.00 31.23 184 ALA A O 1
ATOM 2182 N N . ASP A 1 162 ? 1.539 8.103 -3.731 1.00 27.04 185 ASP A N 1
ATOM 2183 C CA . ASP A 1 162 ? 0.113 7.764 -3.850 1.00 29.91 185 ASP A CA 1
ATOM 2184 C C . ASP A 1 162 ? -0.538 8.260 -5.130 1.00 29.48 185 ASP A C 1
ATOM 2185 O O . ASP A 1 162 ? -1.685 7.889 -5.422 1.00 25.99 185 ASP A O 1
ATOM 2194 N N . THR A 1 163 ? 0.087 9.195 -5.816 1.00 22.61 186 THR A N 1
ATOM 2195 C CA . THR A 1 163 ? -0.556 9.885 -6.926 1.00 23.97 186 THR A CA 1
ATOM 2196 C C . THR A 1 163 ? 0.266 9.656 -8.185 1.00 21.11 186 THR A C 1
ATOM 2197 O O . THR A 1 163 ? 0.377 10.518 -9.046 1.00 21.53 186 THR A O 1
ATOM 2208 N N . ALA A 1 164 ? 0.812 8.439 -8.303 1.00 17.98 187 ALA A N 1
ATOM 2209 C CA . ALA A 1 164 ? 1.719 8.091 -9.390 1.00 15.68 187 ALA A CA 1
ATOM 2210 C C . ALA A 1 164 ? 1.028 7.779 -10.722 1.00 21.87 187 ALA A C 1
ATOM 2211 O O . ALA A 1 164 ? 1.709 7.751 -11.755 1.00 18.02 187 ALA A O 1
ATOM 2218 N N . THR A 1 165 ? -0.283 7.521 -10.742 1.00 16.33 188 THR A N 1
ATOM 2219 C CA . THR A 1 165 ? -0.942 7.106 -11.975 1.00 18.63 188 THR A CA 1
ATOM 2220 C C . THR A 1 165 ? -2.270 7.821 -12.159 1.00 20.74 188 THR A C 1
ATOM 2221 O O . THR A 1 165 ? -3.003 8.078 -11.195 1.00 23.62 188 THR A O 1
ATOM 2232 N N . LEU A 1 166 ? -2.580 8.131 -13.398 1.00 18.23 189 LEU A N 1
ATOM 2233 C CA . LEU A 1 166 ? -3.845 8.789 -13.676 1.00 19.94 189 LEU A CA 1
ATOM 2234 C C . LEU A 1 166 ? -4.967 7.765 -13.562 1.00 19.16 189 LEU A C 1
ATOM 2235 O O . LEU A 1 166 ? -4.727 6.558 -13.674 1.00 19.53 189 LEU A O 1
ATOM 2251 N N . PRO A 1 167 ? -6.192 8.225 -13.325 1.00 19.70 190 PRO A N 1
ATOM 2252 C CA . PRO A 1 167 ? -7.332 7.302 -13.165 1.00 20.74 190 PRO A CA 1
ATOM 2253 C C . PRO A 1 167 ? -7.587 6.425 -14.374 1.00 20.25 190 PRO A C 1
ATOM 2254 O O . PRO A 1 167 ? -7.292 6.781 -15.518 1.00 22.75 190 PRO A O 1
ATOM 2265 N N . ALA A 1 168 ? -8.207 5.285 -14.102 1.00 24.36 191 ALA A N 1
ATOM 2266 C CA . ALA A 1 168 ? -8.635 4.377 -15.157 1.00 28.62 191 ALA A CA 1
ATOM 2267 C C . ALA A 1 168 ? -9.884 4.928 -15.820 1.00 28.48 191 ALA A C 1
ATOM 2268 O O . ALA A 1 168 ? -10.701 5.571 -15.160 1.00 25.51 191 ALA A O 1
ATOM 2275 N N . GLY A 1 169 ? -10.000 4.720 -17.132 1.00 30.16 192 GLY A N 1
ATOM 2276 C CA . GLY A 1 169 ? -11.266 4.872 -17.832 1.00 40.83 192 GLY A CA 1
ATOM 2277 C C . GLY A 1 169 ? -11.608 6.245 -18.396 1.00 41.65 192 GLY A C 1
ATOM 2278 O O . GLY A 1 169 ? -12.666 6.388 -19.023 1.00 47.02 192 GLY A O 1
ATOM 2282 N N . GLY A 1 170 ? -10.771 7.245 -18.216 1.00 37.71 193 GLY A N 1
ATOM 2283 C CA . GLY A 1 170 ? -11.016 8.548 -18.795 1.00 40.45 193 GLY A CA 1
ATOM 2284 C C . GLY A 1 170 ? -10.122 8.814 -20.001 1.00 38.96 193 GLY A C 1
ATOM 2285 O O . GLY A 1 170 ? -9.185 8.081 -20.283 1.00 41.67 193 GLY A O 1
ATOM 2289 N N . SER A 1 171 ? -10.462 9.876 -20.723 1.00 23.48 194 SER A N 1
ATOM 2290 C CA . SER A 1 171 ? -9.694 10.378 -21.846 1.00 20.04 194 SER A CA 1
ATOM 2291 C C . SER A 1 171 ? -8.975 11.645 -21.414 1.00 19.69 194 SER A C 1
ATOM 2292 O O . SER A 1 171 ? -9.227 12.202 -20.339 1.00 20.26 194 SER A O 1
ATOM 2300 N N . HIS A 1 172 ? -8.072 12.091 -22.281 1.00 18.16 195 HIS A N 1
ATOM 2301 C CA . HIS A 1 172 ? -7.386 13.357 -22.040 1.00 18.71 195 HIS A CA 1
ATOM 2302 C C . HIS A 1 172 ? -8.403 14.487 -21.865 1.00 18.65 195 HIS A C 1
ATOM 2303 O O . HIS A 1 172 ? -8.289 15.317 -20.944 1.00 18.36 195 HIS A O 1
ATOM 2317 N N . ILE A 1 173 ? -9.430 14.516 -22.722 1.00 16.88 196 ILE A N 1
ATOM 2318 C CA . ILE A 1 173 ? -10.461 15.542 -22.632 1.00 20.96 196 ILE A CA 1
ATOM 2319 C C . ILE A 1 173 ? -11.237 15.431 -21.317 1.00 17.45 196 ILE A C 1
ATOM 2320 O O . ILE A 1 173 ? -11.444 16.425 -20.629 1.00 20.46 196 ILE A O 1
ATOM 2336 N N . SER A 1 174 ? -11.717 14.238 -20.972 1.00 17.39 197 SER A N 1
ATOM 2337 C CA . SER A 1 174 ? -12.536 14.101 -19.769 1.00 19.15 197 SER A CA 1
ATOM 2338 C C . SER A 1 174 ? -11.738 14.452 -18.531 1.00 18.46 197 SER A C 1
ATOM 2339 O O . SER A 1 174 ? -12.281 14.997 -17.579 1.00 17.28 197 SER A O 1
ATOM 2347 N N . MET A 1 175 ? -10.450 14.132 -18.520 1.00 17.46 198 MET A N 1
ATOM 2348 C CA . MET A 1 175 ? -9.605 14.418 -17.376 1.00 14.52 198 MET A CA 1
ATOM 2349 C C . MET A 1 175 ? -9.169 15.878 -17.301 1.00 17.81 198 MET A C 1
ATOM 2350 O O . MET A 1 175 ? -9.106 16.443 -16.203 1.00 18.52 198 MET A O 1
ATOM 2364 N N . CYS A 1 176 ? -8.842 16.509 -18.422 1.00 14.60 199 CYS A N 1
ATOM 2365 C CA . CYS A 1 176 ? -8.263 17.847 -18.356 1.00 15.11 199 CYS A CA 1
ATOM 2366 C C . CYS A 1 176 ? -9.233 18.981 -18.667 1.00 18.28 199 CYS A C 1
ATOM 2367 O O . CYS A 1 176 ? -8.997 20.111 -18.217 1.00 16.76 199 CYS A O 1
ATOM 2374 N N . GLY A 1 177 ? -10.283 18.733 -19.441 1.00 18.65 200 GLY A N 1
ATOM 2375 C CA . GLY A 1 177 ? -11.190 19.775 -19.827 1.00 16.08 200 GLY A CA 1
ATOM 2376 C C . GLY A 1 177 ? -12.214 19.301 -20.843 1.00 18.17 200 GLY A C 1
ATOM 2377 O O . GLY A 1 177 ? -11.922 19.163 -22.033 1.00 19.14 200 GLY A O 1
ATOM 2381 N N . PRO A 1 178 ? -13.439 19.079 -20.389 1.00 15.37 201 PRO A N 1
ATOM 2382 C CA . PRO A 1 178 ? -14.494 18.575 -21.276 1.00 17.63 201 PRO A CA 1
ATOM 2383 C C . PRO A 1 178 ? -14.919 19.587 -22.335 1.00 15.69 201 PRO A C 1
ATOM 2384 O O . PRO A 1 178 ? -14.594 20.775 -22.300 1.00 20.53 201 PRO A O 1
ATOM 2395 N N . ALA A 1 179 ? -15.686 19.083 -23.293 1.00 21.68 202 ALA A N 1
ATOM 2396 C CA . ALA A 1 179 ? -16.252 19.956 -24.317 1.00 21.63 202 ALA A CA 1
ATOM 2397 C C . ALA A 1 179 ? -17.055 21.101 -23.688 1.00 21.50 202 ALA A C 1
ATOM 2398 O O . ALA A 1 179 ? -17.032 22.233 -24.176 1.00 21.04 202 ALA A O 1
ATOM 2405 N N . ASP A 1 180 ? -17.768 20.819 -22.615 1.00 22.40 203 ASP A N 1
ATOM 2406 C CA . ASP A 1 180 ? -18.508 21.842 -21.885 1.00 23.12 203 ASP A CA 1
ATOM 2407 C C . ASP A 1 180 ? -17.529 22.772 -21.163 1.00 22.06 203 ASP A C 1
ATOM 2408 O O . ASP A 1 180 ? -16.897 22.376 -20.179 1.00 21.02 203 ASP A O 1
ATOM 2417 N N . GLY A 1 181 ? -17.473 24.039 -21.606 1.00 19.08 204 GLY A N 1
ATOM 2418 C CA . GLY A 1 181 ? -16.491 25.026 -21.175 1.00 21.40 204 GLY A CA 1
ATOM 2419 C C . GLY A 1 181 ? -16.699 25.621 -19.793 1.00 24.59 204 GLY A C 1
ATOM 2420 O O . GLY A 1 181 ? -16.011 26.591 -19.417 1.00 18.60 204 GLY A O 1
ATOM 2424 N N . THR A 1 182 ? -17.617 25.023 -19.017 1.00 16.94 205 THR A N 1
ATOM 2425 C CA . THR A 1 182 ? -17.848 25.385 -17.626 1.00 20.44 205 THR A CA 1
ATOM 2426 C C . THR A 1 182 ? -17.691 24.239 -16.647 1.00 18.39 205 THR A C 1
ATOM 2427 O O . THR A 1 182 ? -17.745 24.483 -15.430 1.00 18.54 205 THR A O 1
ATOM 2438 N N . GLN A 1 183 ? -17.506 23.004 -17.123 1.00 19.96 206 GLN A N 1
ATOM 2439 C CA . GLN A 1 183 ? -17.656 21.829 -16.266 1.00 20.15 206 GLN A CA 1
ATOM 2440 C C . GLN A 1 183 ? -16.378 21.468 -15.503 1.00 15.46 206 GLN A C 1
ATOM 2441 O O . GLN A 1 183 ? -16.449 21.048 -14.347 1.00 17.55 206 GLN A O 1
ATOM 2455 N N . GLY A 1 184 ? -15.210 21.645 -16.113 1.00 17.83 207 GLY A N 1
ATOM 2456 C CA . GLY A 1 184 ? -13.950 21.314 -15.471 1.00 17.09 207 GLY A CA 1
ATOM 2457 C C . GLY A 1 184 ? -13.487 19.885 -15.718 1.00 16.59 207 GLY A C 1
ATOM 2458 O O . GLY A 1 184 ? -14.298 18.944 -15.746 1.00 16.87 207 GLY A O 1
ATOM 2462 N N . GLY A 1 185 ? -12.175 19.711 -15.910 1.00 16.48 208 GLY A N 1
ATOM 2463 C CA . GLY A 1 185 ? -11.619 18.374 -16.050 1.00 15.84 208 GLY A CA 1
ATOM 2464 C C . GLY A 1 185 ? -11.785 17.554 -14.785 1.00 17.01 208 GLY A C 1
ATOM 2465 O O . GLY A 1 185 ? -11.757 18.071 -13.667 1.00 16.70 208 GLY A O 1
ATOM 2469 N N . SER A 1 186 ? -11.926 16.232 -14.959 1.00 16.47 209 SER A N 1
ATOM 2470 C CA . SER A 1 186 ? -12.218 15.399 -13.801 1.00 16.32 209 SER A CA 1
ATOM 2471 C C . SER A 1 186 ? -11.033 15.316 -12.841 1.00 15.78 209 SER A C 1
ATOM 2472 O O . SER A 1 186 ? -11.230 14.966 -11.673 1.00 18.32 209 SER A O 1
ATOM 2480 N N . ILE A 1 187 ? -9.812 15.579 -13.306 1.00 14.51 210 ILE A N 1
ATOM 2481 C CA . ILE A 1 187 ? -8.643 15.549 -12.431 1.00 17.92 210 ILE A CA 1
ATOM 2482 C C . ILE A 1 187 ? -8.090 16.941 -12.165 1.00 17.59 210 ILE A C 1
ATOM 2483 O O . ILE A 1 187 ? -7.064 17.081 -11.477 1.00 18.43 210 ILE A O 1
ATOM 2499 N N . VAL A 1 188 ? -8.741 17.967 -12.646 1.00 18.40 211 VAL A N 1
ATOM 2500 C CA . VAL A 1 188 ? -8.259 19.338 -12.506 1.00 17.15 211 VAL A CA 1
ATOM 2501 C C . VAL A 1 188 ? -8.920 19.985 -11.294 1.00 17.76 211 VAL A C 1
ATOM 2502 O O . VAL A 1 188 ? -10.111 19.754 -11.014 1.00 14.81 211 VAL A O 1
ATOM 2515 N N . GLY A 1 189 ? -8.142 20.785 -10.572 1.00 21.00 212 GLY A N 1
ATOM 2516 C CA . GLY A 1 189 ? -8.620 21.473 -9.400 1.00 18.06 212 GLY A CA 1
ATOM 2517 C C . GLY A 1 189 ? -8.639 20.642 -8.143 1.00 21.29 212 GLY A C 1
ATOM 2518 O O . GLY A 1 189 ? -9.323 21.022 -7.182 1.00 25.19 212 GLY A O 1
ATOM 2522 N N . LYS A 1 190 ? -8.004 19.483 -8.162 1.00 16.80 213 LYS A N 1
ATOM 2523 C CA . LYS A 1 190 ? -7.821 18.621 -6.996 1.00 18.17 213 LYS A CA 1
ATOM 2524 C C . LYS A 1 190 ? -6.456 18.807 -6.357 1.00 20.18 213 LYS A C 1
ATOM 2525 O O . LYS A 1 190 ? -6.339 18.779 -5.132 1.00 22.06 213 LYS A O 1
ATOM 2544 N N . ALA A 1 191 ? -5.433 18.985 -7.181 1.00 15.89 214 ALA A N 1
ATOM 2545 C CA . ALA A 1 191 ? -4.043 19.025 -6.744 1.00 20.76 214 ALA A CA 1
ATOM 2546 C C . ALA A 1 191 ? -3.210 19.728 -7.800 1.00 14.56 214 ALA A C 1
ATOM 2547 O O . ALA A 1 191 ? -3.385 19.494 -9.002 1.00 15.04 214 ALA A O 1
ATOM 2554 N N . LEU A 1 192 ? -2.270 20.549 -7.344 1.00 14.94 215 LEU A N 1
ATOM 2555 C CA . LEU A 1 192 ? -1.428 21.269 -8.297 1.00 17.31 215 LEU A CA 1
ATOM 2556 C C . LEU A 1 192 ? -0.714 20.296 -9.219 1.00 13.44 215 LEU A C 1
ATOM 2557 O O . LEU A 1 192 ? -0.500 20.590 -10.401 1.00 13.78 215 LEU A O 1
ATOM 2573 N N . LYS A 1 193 ? -0.342 19.131 -8.698 1.00 13.15 216 LYS A N 1
ATOM 2574 C CA . LYS A 1 193 ? 0.386 18.163 -9.509 1.00 12.19 216 LYS A CA 1
ATOM 2575 C C . LYS A 1 193 ? -0.407 17.757 -10.743 1.00 15.20 216 LYS A C 1
ATOM 2576 O O . LYS A 1 193 ? 0.138 17.676 -11.849 1.00 14.53 216 LYS A O 1
ATOM 2595 N N . PHE A 1 194 ? -1.700 17.467 -10.577 1.00 16.79 217 PHE A N 1
ATOM 2596 C CA . PHE A 1 194 ? -2.477 17.017 -11.730 1.00 14.04 217 PHE A CA 1
ATOM 2597 C C . PHE A 1 194 ? -2.849 18.168 -12.669 1.00 15.27 217 PHE A C 1
ATOM 2598 O O . PHE A 1 194 ? -2.973 17.964 -13.890 1.00 15.60 217 PHE A O 1
ATOM 2615 N N . ASP A 1 195 ? -3.100 19.360 -12.133 1.00 12.83 218 ASP A N 1
ATOM 2616 C CA . ASP A 1 195 ? -3.267 20.519 -12.990 1.00 12.50 218 ASP A CA 1
ATOM 2617 C C . ASP A 1 195 ? -2.054 20.658 -13.912 1.00 14.73 218 ASP A C 1
ATOM 2618 O O . ASP A 1 195 ? -2.192 20.849 -15.125 1.00 14.72 218 ASP A O 1
ATOM 2627 N N . LEU A 1 196 ? -0.848 20.590 -13.334 1.00 14.25 219 LEU A N 1
ATOM 2628 C CA . LEU A 1 196 ? 0.373 20.787 -14.131 1.00 13.36 219 LEU A CA 1
ATOM 2629 C C . LEU A 1 196 ? 0.642 19.619 -15.067 1.00 15.27 219 LEU A C 1
ATOM 2630 O O . LEU A 1 196 ? 1.202 19.828 -16.142 1.00 15.24 219 LEU A O 1
ATOM 2646 N N . ILE A 1 197 ? 0.207 18.397 -14.722 1.00 16.96 220 ILE A N 1
ATOM 2647 C CA . ILE A 1 197 ? 0.293 17.300 -15.683 1.00 19.26 220 ILE A CA 1
ATOM 2648 C C . ILE A 1 197 ? -0.613 17.582 -16.894 1.00 21.15 220 ILE A C 1
ATOM 2649 O O . ILE A 1 197 ? -0.214 17.390 -18.055 1.00 17.06 220 ILE A O 1
ATOM 2665 N N . CYS A 1 198 ? -1.850 18.028 -16.656 1.00 15.16 221 CYS A N 1
ATOM 2666 C CA . CYS A 1 198 ? -2.704 18.378 -17.794 1.00 16.55 221 CYS A CA 1
ATOM 2667 C C . CYS A 1 198 ? -2.089 19.510 -18.618 1.00 14.53 221 CYS A C 1
ATOM 2668 O O . CYS A 1 198 ? -2.092 19.463 -19.850 1.00 16.82 221 CYS A O 1
ATOM 2675 N N . LEU A 1 199 ? -1.594 20.549 -17.943 1.00 17.54 222 LEU A N 1
ATOM 2676 C CA . LEU A 1 199 ? -1.123 21.748 -18.631 1.00 14.60 222 LEU A CA 1
ATOM 2677 C C . LEU A 1 199 ? 0.122 21.473 -19.466 1.00 16.44 222 LEU A C 1
ATOM 2678 O O . LEU A 1 199 ? 0.273 22.014 -20.571 1.00 15.53 222 LEU A O 1
ATOM 2694 N N . CYS A 1 200 ? 1.040 20.664 -18.942 1.00 15.40 223 CYS A N 1
ATOM 2695 C CA . CYS A 1 200 ? 2.387 20.563 -19.484 1.00 14.21 223 CYS A CA 1
ATOM 2696 C C . CYS A 1 200 ? 2.721 19.191 -20.052 1.00 13.37 223 CYS A C 1
ATOM 2697 O O . CYS A 1 200 ? 3.781 19.046 -20.671 1.00 18.03 223 CYS A O 1
ATOM 2704 N N . GLY A 1 201 ? 1.885 18.178 -19.806 1.00 15.17 224 GLY A N 1
ATOM 2705 C CA . GLY A 1 201 ? 2.222 16.825 -20.209 1.00 21.05 224 GLY A CA 1
ATOM 2706 C C . GLY A 1 201 ? 2.159 16.595 -21.713 1.00 14.99 224 GLY A C 1
ATOM 2707 O O . GLY A 1 201 ? 1.550 17.333 -22.485 1.00 17.86 224 GLY A O 1
ATOM 2711 N N . LYS A 1 202 ? 2.794 15.496 -22.115 1.00 16.35 225 LYS A N 1
ATOM 2712 C CA . LYS A 1 202 ? 2.821 15.057 -23.505 1.00 18.90 225 LYS A CA 1
ATOM 2713 C C . LYS A 1 202 ? 1.445 14.550 -23.929 1.00 17.36 225 LYS A C 1
ATOM 2714 O O . LYS A 1 202 ? 0.809 13.770 -23.205 1.00 22.31 225 LYS A O 1
ATOM 2733 N N . GLN A 1 203 ? 0.975 15.019 -25.089 1.00 23.94 226 GLN A N 1
ATOM 2734 C CA . GLN A 1 203 ? -0.188 14.463 -25.769 1.00 18.07 226 GLN A CA 1
ATOM 2735 C C . GLN A 1 203 ? 0.284 13.340 -26.701 1.00 18.93 226 GLN A C 1
ATOM 2736 O O . GLN A 1 203 ? 1.394 13.386 -27.230 1.00 17.88 226 GLN A O 1
ATOM 2750 N N . SER A 1 204 ? -0.548 12.303 -26.857 1.00 20.50 227 SER A N 1
ATOM 2751 C CA . SER A 1 204 ? -0.027 11.047 -27.410 1.00 26.87 227 SER A CA 1
ATOM 2752 C C . SER A 1 204 ? 0.621 11.240 -28.779 1.00 23.08 227 SER A C 1
ATOM 2753 O O . SER A 1 204 ? 1.547 10.498 -29.128 1.00 24.62 227 SER A O 1
ATOM 2761 N N . ALA A 1 205 ? 0.147 12.200 -29.580 1.00 24.21 228 ALA A N 1
ATOM 2762 C CA . ALA A 1 205 ? 0.713 12.456 -30.906 1.00 23.04 228 ALA A CA 1
ATOM 2763 C C . ALA A 1 205 ? 1.823 13.526 -30.926 1.00 27.18 228 ALA A C 1
ATOM 2764 O O . ALA A 1 205 ? 2.285 13.891 -32.007 1.00 25.79 228 ALA A O 1
ATOM 2771 N N . ASP A 1 206 ? 2.251 14.049 -29.780 1.00 22.25 229 ASP A N 1
ATOM 2772 C CA . ASP A 1 206 ? 3.295 15.077 -29.790 1.00 21.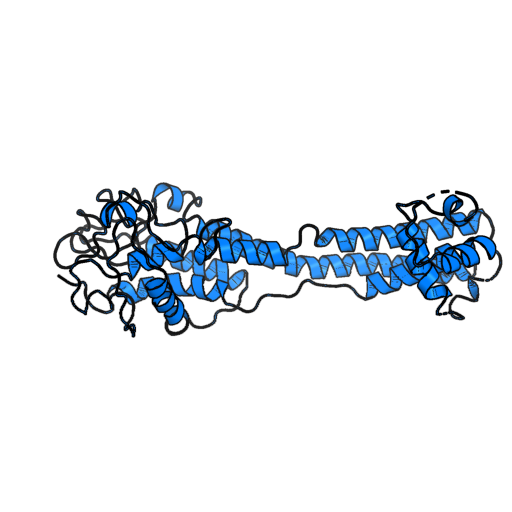71 229 ASP A CA 1
ATOM 2773 C C . ASP A 1 206 ? 4.599 14.512 -30.346 1.00 23.11 229 ASP A C 1
ATOM 2774 O O . ASP A 1 206 ? 4.892 13.318 -30.210 1.00 24.50 229 ASP A O 1
ATOM 2783 N N . SER A 1 207 ? 5.395 15.397 -30.963 1.00 25.91 230 SER A N 1
ATOM 2784 C CA . SER A 1 207 ? 6.559 15.003 -31.750 1.00 27.46 230 SER A CA 1
ATOM 2785 C C . SER A 1 207 ? 7.810 15.811 -31.408 1.00 27.16 230 SER A C 1
ATOM 2786 O O . SER A 1 207 ? 8.743 15.859 -32.217 1.00 26.55 230 SER A O 1
ATOM 2794 N N . GLY A 1 208 ? 7.860 16.429 -30.226 1.00 21.83 231 GLY A N 1
ATOM 2795 C CA . GLY A 1 208 ? 9.014 17.186 -29.762 1.00 22.45 231 GLY A CA 1
ATOM 2796 C C . GLY A 1 208 ? 8.737 18.646 -29.456 1.00 21.00 231 GLY A C 1
ATOM 2797 O O . GLY A 1 208 ? 9.548 19.297 -28.786 1.00 25.50 231 GLY A O 1
ATOM 2801 N N . THR A 1 209 ? 7.645 19.198 -29.958 1.00 23.78 232 THR A N 1
ATOM 2802 C CA . THR A 1 209 ? 7.300 20.597 -29.755 1.00 23.62 232 THR A CA 1
ATOM 2803 C C . THR A 1 209 ? 6.217 20.793 -28.708 1.00 18.80 232 THR A C 1
ATOM 2804 O O . THR A 1 209 ? 6.334 21.680 -27.862 1.00 20.22 232 THR A O 1
ATOM 2815 N N . GLY A 1 210 ? 5.159 19.978 -28.741 1.00 21.18 233 GLY A N 1
ATOM 2816 C CA . GLY A 1 210 ? 4.085 20.147 -27.790 1.00 21.19 233 GLY A CA 1
ATOM 2817 C C . GLY A 1 210 ? 4.521 19.870 -26.369 1.00 19.59 233 GLY A C 1
ATOM 2818 O O . GLY A 1 210 ? 3.932 20.404 -25.428 1.00 18.09 233 GLY A O 1
ATOM 2822 N N . GLU A 1 211 ? 5.542 19.017 -26.194 1.00 15.82 234 GLU A N 1
ATOM 2823 C CA . GLU A 1 211 ? 6.070 18.739 -24.870 1.00 15.72 234 GLU A CA 1
ATOM 2824 C C . GLU A 1 211 ? 6.757 19.955 -24.267 1.00 18.31 234 GLU A C 1
ATOM 2825 O O . GLU A 1 211 ? 7.080 19.941 -23.071 1.00 16.09 234 GLU A O 1
ATOM 2837 N N . LYS A 1 212 ? 7.000 20.993 -25.070 1.00 17.00 235 LYS A N 1
ATOM 2838 C CA . LYS A 1 212 ? 7.541 22.255 -24.590 1.00 16.38 235 LYS A CA 1
ATOM 2839 C C . LYS A 1 212 ? 6.504 23.356 -24.492 1.00 19.06 235 LYS A C 1
ATOM 2840 O O . LYS A 1 212 ? 6.882 24.528 -24.393 1.00 16.76 235 LYS A O 1
ATOM 2859 N N . ALA A 1 213 ? 5.208 23.010 -24.515 1.00 18.85 236 ALA A N 1
ATOM 2860 C CA . ALA A 1 213 ? 4.164 24.009 -24.270 1.00 16.65 236 ALA A CA 1
ATOM 2861 C C . ALA A 1 213 ? 4.479 24.867 -23.044 1.00 15.88 236 ALA A C 1
ATOM 2862 O O . ALA A 1 213 ? 4.355 26.092 -23.099 1.00 15.37 236 ALA A O 1
ATOM 2869 N N . CYS A 1 214 ? 4.858 24.243 -21.910 1.00 14.25 237 CYS A N 1
ATOM 2870 C CA . CYS A 1 214 ? 5.042 25.015 -20.683 1.00 15.52 237 CYS A CA 1
ATOM 2871 C C . CYS A 1 214 ? 6.431 25.630 -20.536 1.00 17.92 237 CYS A C 1
ATOM 2872 O O . CYS A 1 214 ? 6.575 26.683 -19.880 1.00 15.14 237 CYS A O 1
ATOM 2879 N N . HIS A 1 215 ? 7.446 25.015 -21.126 1.00 15.18 238 HIS A N 1
ATOM 2880 C CA . HIS A 1 215 ? 8.833 25.280 -20.725 1.00 14.61 238 HIS A CA 1
ATOM 2881 C C . HIS A 1 215 ? 9.725 24.469 -21.649 1.00 16.30 238 HIS A C 1
ATOM 2882 O O . HIS A 1 215 ? 9.300 23.456 -22.205 1.00 14.26 238 HIS A O 1
ATOM 2896 N N . GLU A 1 216 ? 10.977 24.902 -21.782 1.00 16.95 239 GLU A N 1
ATOM 2897 C CA . GLU A 1 216 ? 11.938 24.174 -22.615 1.00 19.73 239 GLU A CA 1
ATOM 2898 C C . GLU A 1 216 ? 12.569 23.050 -21.781 1.00 18.87 239 GLU A C 1
ATOM 2899 O O . GLU A 1 216 ? 13.743 23.070 -21.407 1.00 23.46 239 GLU A O 1
ATOM 2911 N N . PHE A 1 217 ? 11.750 22.064 -21.465 1.00 16.13 240 PHE A N 1
ATOM 2912 C CA . PHE A 1 217 ? 12.166 21.017 -20.539 1.00 16.65 240 PHE A CA 1
ATOM 2913 C C . PHE A 1 217 ? 13.273 20.156 -21.132 1.00 22.01 240 PHE A C 1
ATOM 2914 O O . PHE A 1 217 ? 13.251 19.817 -22.315 1.00 18.63 240 PHE A O 1
ATOM 2931 N N . SER A 1 218 ? 14.237 19.781 -20.292 1.00 24.38 241 SER A N 1
ATOM 2932 C CA . SER A 1 218 ? 15.134 18.684 -20.641 1.00 26.40 241 SER A CA 1
ATOM 2933 C C . SER A 1 218 ? 15.297 17.777 -19.429 1.00 23.93 241 SER A C 1
ATOM 2934 O O . SER A 1 218 ? 15.647 18.255 -18.337 1.00 24.39 241 SER A O 1
ATOM 2942 N N . PRO A 1 219 ? 15.010 16.481 -19.553 1.00 21.88 242 PRO A N 1
ATOM 2943 C CA . PRO A 1 219 ? 14.385 15.806 -20.699 1.00 24.33 242 PRO A CA 1
ATOM 2944 C C . PRO A 1 219 ? 12.941 16.278 -20.904 1.00 22.34 242 PRO A C 1
ATOM 2945 O O . PRO A 1 219 ? 12.330 16.894 -20.006 1.00 18.40 242 PRO A O 1
ATOM 2956 N N . LEU A 1 220 ? 12.433 16.066 -22.115 1.00 24.83 243 LEU A N 1
ATOM 2957 C CA . LEU A 1 220 ? 11.044 16.360 -22.410 1.00 23.17 243 LEU A CA 1
ATOM 2958 C C . LEU A 1 220 ? 10.132 15.418 -21.628 1.00 23.72 243 LEU A C 1
ATOM 2959 O O . LEU A 1 220 ? 10.491 14.262 -21.387 1.00 24.70 243 LEU A O 1
ATOM 2975 N N . PRO A 1 221 ? 8.952 15.890 -21.223 1.00 16.76 244 PRO A N 1
ATOM 2976 C CA . PRO A 1 221 ? 7.893 14.972 -20.765 1.00 20.24 244 PRO A CA 1
ATOM 2977 C C . PRO A 1 221 ? 7.679 13.876 -21.800 1.00 19.39 244 PRO A C 1
ATOM 2978 O O . PRO A 1 221 ? 7.512 14.154 -22.989 1.00 20.18 244 PRO A O 1
ATOM 2989 N N . ALA A 1 222 ? 7.728 12.615 -21.347 1.00 21.85 245 ALA A N 1
ATOM 2990 C CA . ALA A 1 222 ? 7.771 11.464 -22.249 1.00 23.50 245 ALA A CA 1
ATOM 2991 C C . ALA A 1 222 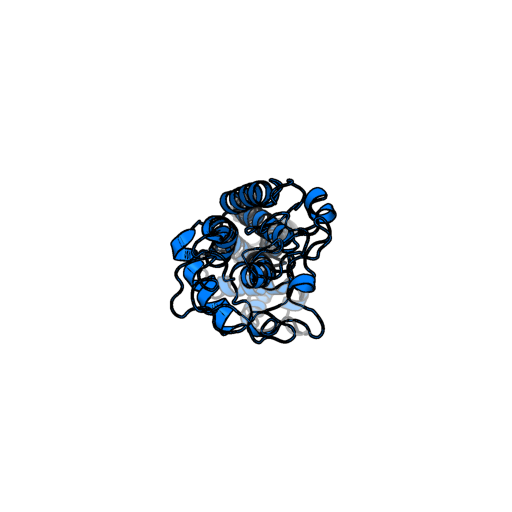? 6.553 10.533 -22.195 1.00 22.69 245 ALA A C 1
ATOM 2992 O O . ALA A 1 222 ? 6.418 9.673 -23.070 1.00 25.92 245 ALA A O 1
ATOM 2999 N N . THR A 1 223 ? 5.669 10.665 -21.223 1.00 21.87 246 THR A N 1
ATOM 3000 C CA . THR A 1 223 ? 4.546 9.749 -21.063 1.00 20.62 246 THR A CA 1
ATOM 3001 C C . THR A 1 223 ? 3.262 10.432 -21.518 1.00 22.87 246 THR A C 1
ATOM 3002 O O . THR A 1 223 ? 2.869 11.461 -20.952 1.00 23.66 246 THR A O 1
ATOM 3013 N N . ALA A 1 224 ? 2.615 9.856 -22.538 1.00 19.17 247 ALA A N 1
ATOM 3014 C CA . ALA A 1 224 ? 1.374 10.415 -23.039 1.00 19.53 247 ALA A CA 1
ATOM 3015 C C . ALA A 1 224 ? 0.342 10.438 -21.929 1.00 18.47 247 ALA A C 1
ATOM 3016 O O . ALA A 1 224 ? 0.127 9.436 -21.244 1.00 19.98 247 ALA A O 1
ATOM 3023 N N . ILE A 1 225 ? -0.299 11.591 -21.769 1.00 19.56 248 ILE A N 1
ATOM 3024 C CA . ILE A 1 225 ? -1.363 11.774 -20.795 1.00 26.52 248 ILE A CA 1
ATOM 3025 C C . ILE A 1 225 ? -2.594 11.047 -21.323 1.00 28.40 248 ILE A C 1
ATOM 3026 O O . ILE A 1 225 ? -3.162 11.430 -22.348 1.00 29.08 248 ILE A O 1
ATOM 3042 N N . ALA A 1 226 ? -2.978 9.980 -20.638 1.00 21.38 249 ALA A N 1
ATOM 3043 C CA . ALA A 1 226 ? -4.102 9.139 -20.992 1.00 21.60 249 ALA A CA 1
ATOM 3044 C C . ALA A 1 226 ? -4.428 8.320 -19.754 1.00 28.02 249 ALA A C 1
ATOM 3045 O O . ALA A 1 226 ? -3.715 8.386 -18.757 1.00 20.96 249 ALA A O 1
ATOM 3052 N N . GLU A 1 227 ? -5.508 7.530 -19.820 1.00 26.51 250 GLU A N 1
ATOM 3053 C CA . GLU A 1 227 ? -5.926 6.765 -18.652 1.00 24.67 250 GLU A CA 1
ATOM 3054 C C . GLU A 1 227 ? -4.794 5.875 -18.135 1.00 24.43 250 GLU A C 1
ATOM 3055 O O . GLU A 1 227 ? -4.027 5.312 -18.905 1.00 22.77 250 GLU A O 1
ATOM 3067 N N . ASN A 1 228 ? -4.709 5.750 -16.816 1.00 20.84 251 ASN A N 1
ATOM 3068 C CA A ASN A 1 228 ? -3.768 4.878 -16.123 0.62 21.90 251 ASN A CA 1
ATOM 3069 C CA B ASN A 1 228 ? -3.753 4.873 -16.144 0.38 21.71 251 ASN A CA 1
ATOM 3070 C C . ASN A 1 228 ? -2.303 5.257 -16.392 1.00 19.97 251 ASN A C 1
ATOM 3071 O O . ASN A 1 228 ? -1.409 4.489 -16.071 1.00 22.13 251 ASN A O 1
ATOM 3092 N N . ALA A 1 229 ? -2.033 6.449 -16.923 1.00 18.09 252 ALA A N 1
ATOM 3093 C CA . ALA A 1 229 ? -0.660 6.802 -17.271 1.00 17.01 252 ALA A CA 1
ATOM 3094 C C . ALA A 1 229 ? 0.185 6.994 -16.014 1.00 17.26 252 ALA A C 1
ATOM 3095 O O . ALA A 1 229 ? -0.270 7.570 -15.023 1.00 17.27 252 ALA A O 1
ATOM 3102 N N . ALA A 1 230 ? 1.416 6.473 -16.062 1.00 22.82 253 ALA A N 1
ATOM 3103 C CA . ALA A 1 230 ? 2.369 6.568 -14.961 1.00 19.27 253 ALA A CA 1
ATOM 3104 C C . ALA A 1 230 ? 3.214 7.830 -15.150 1.00 16.26 253 ALA A C 1
ATOM 3105 O O . ALA A 1 230 ? 4.096 7.870 -16.016 1.00 16.97 253 ALA A O 1
ATOM 3112 N N . ILE A 1 231 ? 2.960 8.845 -14.339 1.00 18.19 254 ILE A N 1
ATOM 3113 C CA . ILE A 1 231 ? 3.368 10.202 -14.688 1.00 16.25 254 ILE A CA 1
ATOM 3114 C C . ILE A 1 231 ? 4.383 10.801 -13.718 1.00 18.87 254 ILE A C 1
ATOM 3115 O O . ILE A 1 231 ? 4.679 12.005 -13.807 1.00 16.47 254 ILE A O 1
ATOM 3131 N N . ASN A 1 232 ? 4.959 10.005 -12.804 1.00 15.26 255 ASN A N 1
ATOM 3132 C CA . ASN A 1 232 ? 5.779 10.629 -11.757 1.00 18.69 255 ASN A CA 1
ATOM 3133 C C . ASN A 1 232 ? 7.130 11.126 -12.279 1.00 20.44 255 ASN A C 1
ATOM 3134 O O . ASN A 1 232 ? 7.691 12.079 -11.718 1.00 19.68 255 ASN A O 1
ATOM 3145 N N . ALA A 1 233 ? 7.685 10.495 -13.326 1.00 18.81 256 ALA A N 1
ATOM 3146 C CA . ALA A 1 233 ? 8.930 11.002 -13.899 1.00 18.13 256 ALA A CA 1
ATOM 3147 C C . ALA A 1 233 ? 8.686 12.333 -14.591 1.00 18.00 256 ALA A C 1
ATOM 3148 O O . ALA A 1 233 ? 9.495 13.262 -14.491 1.00 18.03 256 ALA A O 1
ATOM 3155 N N . ASP A 1 234 ? 7.572 12.430 -15.315 1.00 19.40 257 ASP A N 1
ATOM 3156 C CA . ASP A 1 234 ? 7.228 13.684 -15.970 1.00 18.75 257 ASP A CA 1
ATOM 3157 C C . ASP A 1 234 ? 6.895 14.755 -14.936 1.00 20.31 257 ASP A C 1
ATOM 3158 O O . ASP A 1 234 ? 7.326 15.908 -15.076 1.00 17.50 257 ASP A O 1
ATOM 3167 N N . TRP A 1 235 ? 6.190 14.381 -13.858 1.00 15.60 258 TRP A N 1
ATOM 3168 C CA . TRP A 1 235 ? 5.920 15.343 -12.782 1.00 18.64 258 TRP A CA 1
ATOM 3169 C C . TRP A 1 235 ? 7.217 15.878 -12.187 1.00 17.58 258 TRP A C 1
ATOM 3170 O O . TRP A 1 235 ? 7.360 17.085 -11.979 1.00 13.43 258 TRP A O 1
ATOM 3191 N N . ALA A 1 236 ? 8.187 14.991 -11.942 1.00 15.73 259 ALA A N 1
ATOM 3192 C CA . ALA A 1 236 ? 9.487 15.422 -11.408 1.00 17.79 259 ALA A CA 1
ATOM 3193 C C . ALA A 1 236 ? 10.100 16.517 -12.290 1.00 15.85 259 ALA A C 1
ATOM 3194 O O . ALA A 1 236 ? 10.460 17.610 -11.816 1.00 16.54 259 ALA A O 1
ATOM 3201 N N . THR A 1 237 ? 10.136 16.277 -13.592 1.00 14.25 260 THR A N 1
ATOM 3202 C CA . THR A 1 237 ? 10.696 17.262 -14.508 1.00 16.81 260 THR A CA 1
ATOM 3203 C C . THR A 1 237 ? 9.903 18.567 -14.483 1.00 16.74 260 THR A C 1
ATOM 3204 O O . THR A 1 237 ? 10.477 19.664 -14.410 1.00 15.68 260 THR A O 1
ATOM 3215 N N . ILE A 1 238 ? 8.578 18.460 -14.533 1.00 14.81 261 ILE A N 1
ATOM 3216 C CA . ILE A 1 238 ? 7.705 19.640 -14.541 1.00 13.89 261 ILE A CA 1
ATOM 3217 C C . ILE A 1 238 ? 7.865 20.455 -13.264 1.00 13.01 261 ILE A C 1
ATOM 3218 O O . ILE A 1 238 ? 8.039 21.682 -13.307 1.00 15.82 261 ILE A O 1
ATOM 3234 N N . GLU A 1 239 ? 7.833 19.804 -12.105 1.00 15.30 262 GLU A N 1
ATOM 3235 C CA . GLU A 1 239 ? 7.898 20.566 -10.872 1.00 14.13 262 GLU A CA 1
ATOM 3236 C C . GLU A 1 239 ? 9.294 21.136 -10.653 1.00 16.69 262 GLU A C 1
ATOM 3237 O O . GLU A 1 239 ? 9.431 22.212 -10.072 1.00 16.66 262 GLU A O 1
ATOM 3249 N N . GLN A 1 240 ? 10.331 20.461 -11.139 1.00 14.72 263 GLN A N 1
ATOM 3250 C CA . GLN A 1 240 ? 11.681 20.995 -10.956 1.00 17.98 263 GLN A CA 1
ATOM 3251 C C . GLN A 1 240 ? 11.901 22.295 -11.735 1.00 16.14 263 GLN A C 1
ATOM 3252 O O . GLN A 1 240 ? 12.765 23.088 -11.360 1.00 16.92 263 GLN A O 1
ATOM 3266 N N . GLY A 1 241 ? 11.182 22.502 -12.846 1.00 14.88 264 GLY A N 1
ATOM 3267 C CA . GLY A 1 241 ? 11.304 23.749 -13.583 1.00 14.80 264 GLY A CA 1
ATOM 3268 C C . GLY A 1 241 ? 10.627 24.936 -12.931 1.00 12.59 264 GLY A C 1
ATOM 3269 O O . GLY A 1 241 ? 10.878 26.077 -13.336 1.00 14.21 264 GLY A O 1
ATOM 3273 N N . CYS A 1 242 ? 9.791 24.713 -11.932 1.00 13.98 265 CYS A N 1
ATOM 3274 C CA . CYS A 1 242 ? 9.032 25.826 -11.378 1.00 13.80 265 CYS A CA 1
ATOM 3275 C C . CYS A 1 242 ? 9.936 26.917 -10.801 1.00 13.70 265 CYS A C 1
ATOM 3276 O O . CYS A 1 242 ? 9.583 28.103 -10.860 1.00 12.59 265 CYS A O 1
ATOM 3283 N N . LYS A 1 243 ? 11.086 26.546 -10.216 1.00 14.71 266 LYS A N 1
ATOM 3284 C CA . LYS A 1 243 ? 11.975 27.555 -9.639 1.00 15.34 266 LYS A CA 1
ATOM 3285 C C . LYS A 1 243 ? 12.561 28.478 -10.703 1.00 17.80 266 LYS A C 1
ATOM 3286 O O . LYS A 1 243 ? 12.866 29.642 -10.413 1.00 15.00 266 LYS A O 1
ATOM 3305 N N . THR A 1 244 ? 12.688 27.976 -11.940 1.00 12.96 267 THR A N 1
ATOM 3306 C CA . THR A 1 244 ? 13.250 28.748 -13.032 1.00 13.20 267 THR A CA 1
ATOM 3307 C C . THR A 1 244 ? 12.293 29.841 -13.463 1.00 16.13 267 THR A C 1
ATOM 3308 O O . THR A 1 244 ? 12.742 30.920 -13.882 1.00 13.20 267 THR A O 1
ATOM 3319 N N . VAL A 1 245 ? 10.983 29.603 -13.335 1.00 12.62 268 VAL A N 1
ATOM 3320 C CA . VAL A 1 245 ? 9.998 30.533 -13.868 1.00 12.47 268 VAL A CA 1
ATOM 3321 C C . VAL A 1 245 ? 9.242 31.295 -12.791 1.00 13.94 268 VAL A C 1
ATOM 3322 O O . VAL A 1 245 ? 8.578 32.281 -13.123 1.00 14.49 268 VAL A O 1
ATOM 3335 N N . ALA A 1 246 ? 9.303 30.873 -11.524 1.00 14.39 269 ALA A N 1
ATOM 3336 C CA . ALA A 1 246 ? 8.610 31.559 -10.450 1.00 12.13 269 ALA A CA 1
ATOM 3337 C C . ALA A 1 246 ? 9.529 31.883 -9.279 1.00 14.62 269 ALA A C 1
ATOM 3338 O O . ALA A 1 246 ? 9.067 32.470 -8.297 1.00 15.92 269 ALA A O 1
ATOM 3345 N N . GLY A 1 247 ? 10.812 31.491 -9.344 1.00 14.93 270 GLY A N 1
ATOM 3346 C CA . GLY A 1 247 ? 11.762 31.823 -8.319 1.00 15.87 270 GLY A CA 1
ATOM 3347 C C . GLY A 1 247 ? 11.456 31.209 -6.966 1.00 18.16 270 GLY A C 1
ATOM 3348 O O . GLY A 1 247 ? 10.988 30.072 -6.841 1.00 16.61 270 GLY A O 1
ATOM 3352 N N . ALA A 1 248 ? 11.782 31.972 -5.923 1.00 19.81 271 ALA A N 1
ATOM 3353 C CA . ALA A 1 248 ? 11.792 31.482 -4.543 1.00 23.56 271 ALA A CA 1
ATOM 3354 C C . ALA A 1 248 ? 10.984 32.414 -3.638 1.00 18.89 271 ALA A C 1
ATOM 3355 O O . ALA A 1 248 ? 11.532 33.071 -2.745 1.00 21.34 271 ALA A O 1
ATOM 3362 N N . PRO A 1 249 ? 9.681 32.521 -3.849 1.00 16.68 272 PRO A N 1
ATOM 3363 C CA . PRO A 1 249 ? 8.870 33.342 -2.937 1.00 18.00 272 PRO A CA 1
ATOM 3364 C C . PRO A 1 249 ? 8.922 32.783 -1.523 1.00 20.05 272 PRO A C 1
ATOM 3365 O O . PRO A 1 249 ? 9.009 31.570 -1.308 1.00 20.76 272 PRO A O 1
ATOM 3376 N N . SER A 1 250 ? 8.853 33.692 -0.547 1.00 17.68 273 SER A N 1
ATOM 3377 C CA . SER A 1 250 ? 8.844 33.282 0.856 1.00 22.93 273 SER A CA 1
ATOM 3378 C C . SER A 1 250 ? 7.517 32.646 1.236 1.00 18.33 273 SER A C 1
ATOM 3379 O O . SER A 1 250 ? 6.457 33.046 0.746 1.00 17.40 273 SER A O 1
ATOM 3387 N N . LEU A 1 251 ? 7.567 31.694 2.177 1.00 15.77 274 LEU A N 1
ATOM 3388 C CA . LEU A 1 251 ? 6.342 31.093 2.721 1.00 19.47 274 LEU A CA 1
ATOM 3389 C C . LEU A 1 251 ? 5.735 32.066 3.744 1.00 14.30 274 LEU A C 1
ATOM 3390 O O . LEU A 1 251 ? 6.071 32.078 4.926 1.00 15.62 274 LEU A O 1
ATOM 3406 N N . THR A 1 252 ? 4.815 32.887 3.276 1.00 14.05 275 THR A N 1
ATOM 3407 C CA . THR A 1 252 ? 4.141 33.877 4.107 1.00 15.99 275 THR A CA 1
ATOM 3408 C C . THR A 1 252 ? 2.674 33.925 3.700 1.00 13.12 275 THR A C 1
ATOM 3409 O O . THR A 1 252 ? 2.332 33.618 2.554 1.00 14.30 275 THR A O 1
ATOM 3420 N N . PRO A 1 253 ? 1.804 34.387 4.584 1.00 12.81 276 PRO A N 1
ATOM 3421 C CA . PRO A 1 253 ? 0.400 34.565 4.184 1.00 12.64 276 PRO A CA 1
ATOM 3422 C C . PRO A 1 253 ? 0.275 35.606 3.095 1.00 16.31 276 PRO A C 1
ATOM 3423 O O . PRO A 1 253 ? -0.535 35.466 2.169 1.00 14.31 276 PRO A O 1
ATOM 3434 N N . GLU A 1 254 ? 1.119 36.639 3.161 1.00 14.19 277 GLU A N 1
ATOM 3435 C CA . GLU A 1 254 ? 1.175 37.629 2.090 1.00 15.76 277 GLU A CA 1
ATOM 3436 C C . GLU A 1 254 ? 1.429 36.962 0.734 1.00 19.03 277 GLU A C 1
ATOM 3437 O O . GLU A 1 254 ? 0.710 37.203 -0.249 1.00 15.18 277 GLU A O 1
ATOM 3449 N N . SER A 1 255 ? 2.453 36.098 0.656 1.00 15.98 278 SER A N 1
ATOM 3450 C CA . SER A 1 255 ? 2.761 35.490 -0.629 1.00 14.56 278 SER A CA 1
ATOM 3451 C C . SER A 1 255 ? 1.605 34.625 -1.128 1.00 15.36 278 SER A C 1
ATOM 3452 O O . SER A 1 255 ? 1.323 34.590 -2.334 1.00 13.49 278 SER A O 1
ATOM 3460 N N . ILE A 1 256 ? 0.982 33.858 -0.229 1.00 15.25 279 ILE A N 1
ATOM 3461 C CA . ILE A 1 256 ? -0.035 32.894 -0.645 1.00 14.73 279 ILE A CA 1
ATOM 3462 C C . ILE A 1 256 ? -1.232 33.624 -1.247 1.00 15.43 279 ILE A C 1
ATOM 3463 O O . ILE A 1 256 ? -1.684 33.300 -2.350 1.00 14.41 279 ILE A O 1
ATOM 3479 N N . HIS A 1 257 ? -1.729 34.659 -0.562 1.00 15.62 280 HIS A N 1
ATOM 3480 C CA . HIS A 1 257 ? -2.911 35.347 -1.070 1.00 16.82 280 HIS A CA 1
ATOM 3481 C C . HIS A 1 257 ? -2.573 36.133 -2.327 1.00 14.04 280 HIS A C 1
ATOM 3482 O O . HIS A 1 257 ? -3.406 36.225 -3.241 1.00 17.18 280 HIS A O 1
ATOM 3496 N N . ALA A 1 258 ? -1.337 36.636 -2.431 1.00 16.84 281 ALA A N 1
ATOM 3497 C CA . ALA A 1 258 ? -0.948 37.303 -3.670 1.00 17.66 281 ALA A CA 1
ATOM 3498 C C . ALA A 1 258 ? -0.933 36.307 -4.819 1.00 17.74 281 ALA A C 1
ATOM 3499 O O . ALA A 1 258 ? -1.400 36.606 -5.921 1.00 17.03 281 ALA A O 1
ATOM 3506 N N . ALA A 1 259 ? -0.414 35.105 -4.575 1.00 16.50 282 ALA A N 1
ATOM 3507 C CA . ALA A 1 259 ? -0.363 34.104 -5.639 1.00 13.34 282 ALA A CA 1
ATOM 3508 C C . ALA A 1 259 ? -1.773 33.638 -6.031 1.00 15.23 282 ALA A C 1
ATOM 3509 O O . ALA A 1 259 ? -2.042 33.395 -7.216 1.00 13.94 282 ALA A O 1
ATOM 3516 N N . LEU A 1 260 ? -2.692 33.543 -5.064 1.00 15.24 283 LEU A N 1
ATOM 3517 C CA . LEU A 1 260 ? -4.042 33.078 -5.391 1.00 16.51 283 LEU A CA 1
ATOM 3518 C C . LEU A 1 260 ? -4.817 34.109 -6.222 1.00 14.35 283 LEU A C 1
ATOM 3519 O O . LEU A 1 260 ? -5.494 33.747 -7.191 1.00 16.99 283 LEU A O 1
ATOM 3535 N N . GLN A 1 261 ? -4.720 35.394 -5.881 1.00 17.73 284 GLN A N 1
ATOM 3536 C CA . GLN A 1 261 ? -5.440 36.402 -6.661 1.00 17.97 284 GLN A CA 1
ATOM 3537 C C . GLN A 1 261 ? -4.894 36.498 -8.081 1.00 18.93 284 GLN A C 1
ATOM 3538 O O . GLN A 1 261 ? -5.665 36.707 -9.019 1.00 22.64 284 GLN A O 1
ATOM 3552 N N . ALA A 1 262 ? -3.579 36.328 -8.266 1.00 17.17 285 ALA A N 1
ATOM 3553 C CA . ALA A 1 262 ? -3.019 36.236 -9.614 1.00 19.03 285 ALA A CA 1
ATOM 3554 C C . ALA A 1 262 ? -3.580 35.031 -10.366 1.00 19.21 285 ALA A C 1
ATOM 3555 O O . ALA A 1 262 ? -3.944 35.129 -11.541 1.00 16.75 285 ALA A O 1
ATOM 3562 N N . PHE A 1 263 ? -3.630 33.876 -9.711 1.00 15.48 286 PHE A N 1
ATOM 3563 C CA . PHE A 1 263 ? -4.224 32.706 -10.336 1.00 11.19 286 PHE A CA 1
ATOM 3564 C C . PHE A 1 263 ? -5.679 32.954 -10.735 1.00 14.00 286 PHE A C 1
ATOM 3565 O O . PHE A 1 263 ? -6.082 32.649 -11.860 1.00 14.32 286 PHE A O 1
ATOM 3582 N N . TYR A 1 264 ? -6.497 33.456 -9.803 1.00 16.60 287 TYR A N 1
ATOM 3583 C CA . TYR A 1 264 ? -7.905 33.696 -10.101 1.00 20.76 287 TYR A CA 1
ATOM 3584 C C . TYR A 1 264 ? -8.092 34.544 -11.356 1.00 15.78 287 TYR A C 1
ATOM 3585 O O . TYR A 1 264 ? -8.930 34.225 -12.210 1.00 14.13 287 TYR A O 1
ATOM 3603 N N . ARG A 1 265 ? -7.388 35.686 -11.447 1.00 15.88 288 ARG A N 1
ATOM 3604 C CA . ARG A 1 265 ? -7.522 36.513 -12.649 1.00 17.54 288 ARG A CA 1
ATOM 3605 C C . ARG A 1 265 ? -6.982 35.796 -13.881 1.00 18.23 288 ARG A C 1
ATOM 3606 O O . ARG A 1 265 ? -7.524 35.934 -14.984 1.00 13.86 288 ARG A O 1
ATOM 3627 N N . HIS A 1 266 ? -5.903 35.041 -13.730 1.00 14.33 289 HIS A N 1
ATOM 3628 C CA . HIS A 1 266 ? -5.319 34.400 -14.898 1.00 16.13 289 HIS A CA 1
ATOM 3629 C C . HIS A 1 266 ? -6.266 33.329 -15.452 1.00 13.81 289 HIS A C 1
ATOM 3630 O O . HIS A 1 266 ? -6.501 33.255 -16.663 1.00 16.28 289 HIS A O 1
ATOM 3644 N N . ALA A 1 267 ? -6.797 32.474 -14.580 1.00 12.33 290 ALA A N 1
ATOM 3645 C CA . ALA A 1 267 ? -7.785 31.496 -15.018 1.00 14.02 290 ALA A CA 1
ATOM 3646 C C . ALA A 1 267 ? -9.099 32.162 -15.445 1.00 12.82 290 ALA A C 1
ATOM 3647 O O . ALA A 1 267 ? -9.793 31.662 -16.345 1.00 14.75 290 ALA A O 1
ATOM 3654 N N . GLY A 1 268 ? -9.455 33.270 -14.796 1.00 17.14 291 GLY A N 1
ATOM 3655 C CA . GLY A 1 268 ? -10.786 33.836 -14.931 1.00 17.08 291 GLY A CA 1
ATOM 3656 C C . GLY A 1 268 ? -11.042 34.547 -16.242 1.00 17.08 291 GLY A C 1
ATOM 3657 O O . GLY A 1 268 ? -12.192 34.610 -16.708 1.00 17.39 291 GLY A O 1
ATOM 3661 N N . VAL A 1 269 ? -10.012 35.129 -16.846 1.00 17.49 292 VAL A N 1
ATOM 3662 C CA . VAL A 1 269 ? -10.252 35.786 -18.140 1.00 14.40 292 VAL A CA 1
ATOM 3663 C C . VAL A 1 269 ? -10.745 34.736 -19.136 1.00 18.58 292 VAL A C 1
ATOM 3664 O O . VAL A 1 269 ? -10.068 33.709 -19.322 1.00 15.30 292 VAL A O 1
ATOM 3677 N N . PRO A 1 270 ? -11.894 34.924 -19.804 1.00 15.54 293 PRO A N 1
ATOM 3678 C CA . PRO A 1 270 ? -12.378 33.885 -20.706 1.00 14.33 293 PRO A CA 1
ATOM 3679 C C . PRO A 1 270 ? -11.496 33.728 -21.927 1.00 17.45 293 PRO A C 1
ATOM 3680 O O . PRO A 1 270 ? -10.941 34.695 -22.459 1.00 15.22 293 PRO A O 1
ATOM 3691 N N . LYS A 1 271 ? -11.425 32.483 -22.403 1.00 17.22 294 LYS A N 1
ATOM 3692 C CA . LYS A 1 271 ? -10.512 32.090 -23.458 1.00 18.12 294 LYS A CA 1
ATOM 3693 C C . LYS A 1 271 ? -11.265 31.399 -24.595 1.00 18.79 294 LYS A C 1
ATOM 3694 O O . LYS A 1 271 ? -12.495 31.192 -24.555 1.00 18.23 294 LYS A O 1
ATOM 3713 N N . GLY A 1 272 ? -10.511 31.056 -25.633 1.00 21.27 295 GLY A N 1
ATOM 3714 C CA . GLY A 1 272 ? -11.068 30.632 -26.899 1.00 20.48 295 GLY A CA 1
ATOM 3715 C C . GLY A 1 272 ? -11.370 31.817 -27.806 1.00 21.60 295 GLY A C 1
ATOM 3716 O O . GLY A 1 272 ? -11.548 32.962 -27.359 1.00 19.07 295 GLY A O 1
ATOM 3720 N N . ASN A 1 273 ? -11.461 31.529 -29.114 1.00 24.83 296 ASN A N 1
ATOM 3721 C CA . ASN A 1 273 ? -11.689 32.638 -30.042 1.00 24.85 296 ASN A CA 1
ATOM 3722 C C . ASN A 1 273 ? -13.119 33.146 -30.005 1.00 24.31 296 ASN A C 1
ATOM 3723 O O . ASN A 1 273 ? -13.411 34.147 -30.659 1.00 25.51 296 ASN A O 1
ATOM 3734 N N . THR A 1 274 ? -14.022 32.526 -29.246 1.00 21.93 297 THR A N 1
ATOM 3735 C CA . THR A 1 274 ? -15.321 33.142 -29.003 1.00 24.67 297 THR A CA 1
ATOM 3736 C C . THR A 1 274 ? -15.526 33.466 -27.530 1.00 18.04 297 THR A C 1
ATOM 3737 O O . THR A 1 274 ? -16.664 33.760 -27.119 1.00 21.80 297 THR A O 1
ATOM 3748 N N . ARG A 1 275 ? -14.453 33.415 -26.730 1.00 21.26 298 ARG A N 1
ATOM 3749 C CA . ARG A 1 275 ? -14.487 33.750 -25.297 1.00 20.11 298 ARG A CA 1
ATOM 3750 C C . ARG A 1 275 ? -15.520 32.918 -24.521 1.00 22.58 298 ARG A C 1
ATOM 3751 O O . ARG A 1 275 ? -16.209 33.415 -23.623 1.00 22.87 298 ARG A O 1
ATOM 3772 N N . ASN A 1 276 ? -15.584 31.626 -24.829 1.00 22.32 299 ASN A N 1
ATOM 3773 C CA . ASN A 1 276 ? -16.548 30.705 -24.236 1.00 21.70 299 ASN A CA 1
ATOM 3774 C C . ASN A 1 276 ? -15.898 29.627 -23.352 1.00 25.18 299 ASN A C 1
ATOM 3775 O O . ASN A 1 276 ? -16.607 28.759 -22.817 1.00 21.58 299 ASN A O 1
ATOM 3786 N N . ARG A 1 277 ? -14.578 29.675 -23.152 1.00 17.94 300 ARG A N 1
ATOM 3787 C CA . ARG A 1 277 ? -13.864 28.723 -22.284 1.00 14.80 300 ARG A CA 1
ATOM 3788 C C . ARG A 1 277 ? -13.599 29.408 -20.947 1.00 19.61 300 ARG A C 1
ATOM 3789 O O . ARG A 1 277 ? -12.723 30.279 -20.833 1.00 16.69 300 ARG A O 1
ATOM 3810 N N . TYR A 1 278 ? -14.386 29.035 -19.934 1.00 16.57 301 TYR A N 1
ATOM 3811 C CA . TYR A 1 278 ? -14.355 29.711 -18.646 1.00 14.36 301 TYR A CA 1
ATOM 3812 C C . TYR A 1 278 ? -13.426 29.005 -17.666 1.00 16.77 301 TYR A C 1
ATOM 3813 O O . TYR A 1 278 ? -13.200 27.788 -17.753 1.00 17.58 301 TYR A O 1
ATOM 3831 N N . THR A 1 279 ? -12.909 29.793 -16.723 1.00 13.21 302 THR A N 1
ATOM 3832 C CA . THR A 1 279 ? -12.088 29.338 -15.600 1.00 13.33 302 THR A CA 1
ATOM 3833 C C . THR A 1 279 ? -11.113 28.226 -16.025 1.00 15.72 302 THR A C 1
ATOM 3834 O O . THR A 1 279 ? -11.115 27.097 -15.506 1.00 13.08 302 THR A O 1
ATOM 3845 N N . THR A 1 280 ? -10.265 28.580 -16.998 1.00 13.69 303 THR A N 1
ATOM 3846 C CA . THR A 1 280 ? -9.345 27.623 -17.638 1.00 15.50 303 THR A CA 1
ATOM 3847 C C . THR A 1 280 ? -7.940 28.209 -17.712 1.00 15.99 303 THR A C 1
ATOM 3848 O O . THR A 1 280 ? -7.776 29.419 -17.917 1.00 13.35 303 THR A O 1
ATOM 3859 N N . VAL A 1 281 ? -6.925 27.366 -17.518 1.00 14.96 304 VAL A N 1
ATOM 3860 C CA . VAL A 1 281 ? -5.545 27.776 -17.749 1.00 15.82 304 VAL A CA 1
ATOM 3861 C C . VAL A 1 281 ? -4.957 26.986 -18.930 1.00 17.33 304 VAL A C 1
ATOM 3862 O O . VAL A 1 281 ? -5.519 25.994 -19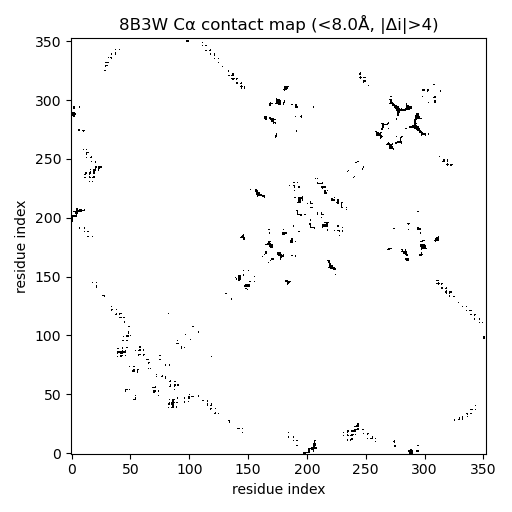.411 1.00 15.38 304 VAL A O 1
ATOM 3875 N N . GLY A 1 282 ? -3.825 27.473 -19.426 1.00 18.13 305 GLY A N 1
ATOM 3876 C CA . GLY A 1 282 ? -3.339 27.047 -20.719 1.00 16.48 305 GLY A CA 1
ATOM 3877 C C . GLY A 1 282 ? -4.116 27.720 -21.829 1.00 16.79 305 GLY A C 1
ATOM 3878 O O . GLY A 1 282 ? -4.853 28.664 -21.601 1.00 17.50 305 GLY A O 1
ATOM 3882 N N . ALA A 1 283 ? -3.976 27.194 -23.055 1.00 19.11 306 ALA A N 1
ATOM 3883 C CA . ALA A 1 283 ? -4.412 27.886 -24.271 1.00 18.74 306 ALA A CA 1
ATOM 3884 C C . ALA A 1 283 ? -5.386 27.056 -25.102 1.00 19.35 306 ALA A C 1
ATOM 3885 O O . ALA A 1 283 ? -4.972 26.223 -25.925 1.00 23.69 306 ALA A O 1
ATOM 3892 N N . PRO A 1 284 ? -6.691 27.227 -24.912 1.00 19.45 307 PRO A N 1
ATOM 3893 C CA . PRO A 1 284 ? -7.640 26.618 -25.851 1.00 20.70 307 PRO A CA 1
ATOM 3894 C C . PRO A 1 284 ? -7.264 26.976 -27.286 1.00 18.94 307 PRO A C 1
ATOM 3895 O O . PRO A 1 284 ? -6.802 28.085 -27.576 1.00 19.79 307 PRO A O 1
ATOM 3906 N N . ALA A 1 285 ? -7.372 25.996 -28.166 1.00 18.86 308 ALA A N 1
ATOM 3907 C CA . ALA A 1 285 ? -7.109 26.187 -29.584 1.00 21.32 308 ALA A CA 1
ATOM 3908 C C . ALA A 1 285 ? -8.425 26.476 -30.286 1.00 22.43 308 ALA A C 1
ATOM 3909 O O . ALA A 1 285 ? -9.451 25.856 -29.980 1.00 18.94 308 ALA A O 1
ATOM 3916 N N . GLY A 1 286 ? -8.385 27.400 -31.237 1.00 25.66 309 GLY A N 1
ATOM 3917 C CA . GLY A 1 286 ? -9.578 27.845 -31.927 1.00 25.65 309 GLY A CA 1
ATOM 3918 C C . GLY A 1 286 ? -10.668 28.274 -30.958 1.00 21.92 309 GLY A C 1
ATOM 3919 O O . GLY A 1 286 ? -10.460 29.133 -30.100 1.00 22.47 309 GLY A O 1
ATOM 3923 N N . SER A 1 287 ? -11.827 27.643 -31.066 1.00 21.65 310 SER A N 1
ATOM 3924 C CA . SER A 1 287 ? -12.962 27.954 -30.215 1.00 25.50 310 SER A CA 1
ATOM 3925 C C . SER A 1 287 ? -12.869 27.270 -28.858 1.00 22.21 310 SER A C 1
ATOM 3926 O O . SER A 1 287 ? -13.608 27.633 -27.943 1.00 20.92 310 SER A O 1
ATOM 3934 N N . GLY A 1 288 ? -12.024 26.255 -28.734 1.00 21.47 311 GLY A N 1
ATOM 3935 C CA . GLY A 1 288 ? -11.965 25.428 -27.538 1.00 22.28 311 GLY A CA 1
ATOM 3936 C C . GLY A 1 288 ? -13.070 24.395 -27.438 1.00 20.07 311 GLY A C 1
ATOM 3937 O O . GLY A 1 288 ? -13.089 23.615 -26.470 1.00 17.89 311 GLY A O 1
ATOM 3941 N N . A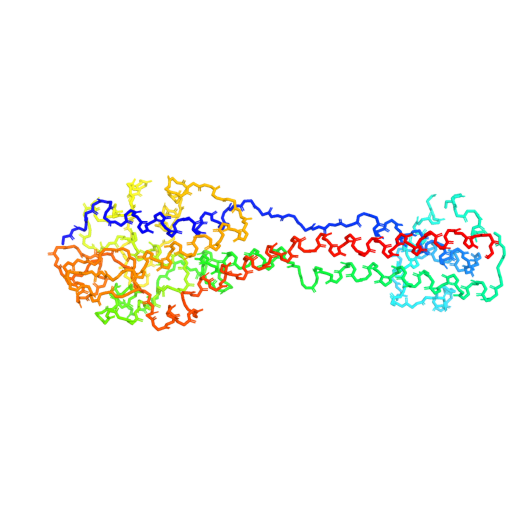LA A 1 289 ? -13.996 24.370 -28.407 1.00 24.16 312 ALA A N 1
ATOM 3942 C CA . ALA A 1 289 ? -15.238 23.611 -28.256 1.00 25.99 312 ALA A CA 1
ATOM 3943 C C . ALA A 1 289 ? -14.996 22.114 -28.096 1.00 22.52 312 ALA A C 1
ATOM 3944 O O . ALA A 1 289 ? -15.833 21.410 -27.510 1.00 21.35 312 ALA A O 1
ATOM 3951 N N . THR A 1 290 ? -13.890 21.603 -28.643 1.00 24.66 313 THR A N 1
ATOM 3952 C CA . THR A 1 290 ? -13.580 20.187 -28.509 1.00 23.59 313 THR A CA 1
ATOM 3953 C C . THR A 1 290 ? -13.225 19.836 -27.072 1.00 22.37 313 THR A C 1
ATOM 3954 O O . THR A 1 290 ? -13.400 18.684 -26.650 1.00 20.79 313 THR A O 1
ATOM 3965 N N . GLY A 1 291 ? -12.741 20.800 -26.316 1.00 22.79 314 GLY A N 1
ATOM 3966 C CA . GLY A 1 291 ? -12.197 20.533 -24.991 1.00 22.99 314 GLY A CA 1
ATOM 3967 C C . GLY A 1 291 ? -10.677 20.460 -25.005 1.00 21.94 314 GLY A C 1
ATOM 3968 O O . GLY A 1 291 ? -10.016 20.582 -26.040 1.00 23.00 314 GLY A O 1
ATOM 3972 N N . CYS A 1 292 ? -10.123 20.202 -23.817 1.00 18.55 315 CYS A N 1
ATOM 3973 C CA . CYS A 1 292 ? -8.676 20.263 -23.599 1.00 19.10 315 CYS A CA 1
ATOM 3974 C C . CYS A 1 292 ? -8.096 18.905 -23.956 1.00 19.90 315 CYS A C 1
ATOM 3975 O O . CYS A 1 292 ? -7.869 18.055 -23.098 1.00 22.71 315 CYS A O 1
ATOM 3982 N N . ASP A 1 293 ? -7.905 18.693 -25.261 1.00 15.66 316 ASP A N 1
ATOM 3983 C CA . ASP A 1 293 ? -7.427 17.416 -25.779 1.00 18.83 316 ASP A CA 1
ATOM 3984 C C . ASP A 1 293 ? -5.895 17.360 -25.870 1.00 19.00 316 ASP A C 1
ATOM 3985 O O . ASP A 1 293 ? -5.325 16.293 -26.145 1.00 19.19 316 ASP A O 1
ATOM 3994 N N . GLY A 1 294 ? -5.213 18.461 -25.583 1.00 17.01 317 GLY A N 1
ATOM 3995 C CA . GLY A 1 294 ? -3.776 18.512 -25.677 1.00 20.99 317 GLY A CA 1
ATOM 3996 C C . GLY A 1 294 ? -3.249 18.727 -27.083 1.00 19.14 317 GLY A C 1
ATOM 3997 O O . GLY A 1 294 ? -2.016 18.735 -27.272 1.00 17.18 317 GLY A O 1
ATOM 4001 N N . ILE A 1 295 ? -4.138 18.919 -28.059 1.00 19.18 318 ILE A N 1
ATOM 4002 C CA . ILE A 1 295 ? -3.791 18.964 -29.479 1.00 22.70 318 ILE A CA 1
ATOM 4003 C C . ILE A 1 295 ? -3.946 20.387 -29.991 1.00 22.01 318 ILE A C 1
ATOM 4004 O O . ILE A 1 295 ? -4.874 21.104 -29.596 1.00 23.95 318 ILE A O 1
ATOM 4020 N N . GLY A 1 296 ? -3.028 20.791 -30.885 1.00 23.27 319 GLY A N 1
ATOM 4021 C CA . GLY A 1 296 ? -3.066 22.096 -31.502 1.00 21.38 319 GLY A CA 1
ATOM 4022 C C . GLY A 1 296 ? -3.597 22.039 -32.922 1.00 21.34 319 GLY A C 1
ATOM 4023 O O . GLY A 1 296 ? -3.655 20.983 -33.544 1.00 21.33 319 GLY A O 1
ATOM 4027 N N . GLY A 1 297 ? -4.004 23.209 -33.419 1.00 24.68 320 GLY A N 1
ATOM 4028 C CA . GLY A 1 297 ? -4.314 23.399 -34.817 1.00 24.89 320 GLY A CA 1
ATOM 4029 C C . GLY A 1 297 ? -5.786 23.376 -35.147 1.00 24.87 320 GLY A C 1
ATOM 4030 O O . GLY A 1 297 ? -6.162 23.753 -36.263 1.00 24.83 320 GLY A O 1
ATOM 4034 N N . SER A 1 298 ? -6.633 22.935 -34.222 1.00 27.11 321 SER A N 1
ATOM 4035 C CA . SER A 1 298 ? -8.062 22.893 -34.489 1.00 28.10 321 SER A CA 1
ATOM 4036 C C . SER A 1 298 ? -8.790 23.582 -33.338 1.00 26.16 321 SER A C 1
ATOM 4037 O O . SER A 1 298 ? -8.427 24.706 -32.992 1.00 21.73 321 SER A O 1
ATOM 4045 N N . ASN A 1 299 ? -9.815 22.954 -32.743 1.00 19.78 322 ASN A N 1
ATOM 4046 C CA . ASN A 1 299 ? -10.575 23.598 -31.673 1.00 21.94 322 ASN A CA 1
ATOM 4047 C C . ASN A 1 299 ? -10.456 22.899 -30.324 1.00 24.22 322 ASN A C 1
ATOM 4048 O O . ASN A 1 299 ? -11.376 22.975 -29.500 1.00 21.69 322 ASN A O 1
ATOM 4059 N N . GLY A 1 300 ? -9.310 22.271 -30.056 1.00 22.28 323 GLY A N 1
ATOM 4060 C CA . GLY A 1 300 ? -9.105 21.637 -28.774 1.00 21.46 323 GLY A CA 1
ATOM 4061 C C . GLY A 1 300 ? -8.183 22.428 -27.860 1.00 21.43 323 GLY A C 1
ATOM 4062 O O . GLY A 1 300 ? -8.573 23.442 -27.266 1.00 20.30 323 GLY A O 1
ATOM 4066 N N . GLY A 1 301 ? -6.943 21.951 -27.742 1.00 19.69 324 GLY A N 1
ATOM 4067 C CA . GLY A 1 301 ? -5.903 22.716 -27.089 1.00 21.60 324 GLY A CA 1
ATOM 4068 C C . GLY A 1 301 ? -5.339 22.015 -25.877 1.00 20.63 324 GLY A C 1
ATOM 4069 O O . GLY A 1 301 ? -5.991 21.166 -25.254 1.00 20.95 324 GLY A O 1
ATOM 4073 N N . LYS A 1 302 ? -4.128 22.406 -25.510 1.00 18.49 325 LYS A N 1
ATOM 4074 C CA . LYS A 1 302 ? -3.481 21.915 -24.295 1.00 17.54 325 LYS A CA 1
ATOM 4075 C C . LYS A 1 302 ? -3.797 22.888 -23.166 1.00 17.33 325 LYS A C 1
ATOM 4076 O O . LYS A 1 302 ? -3.125 23.913 -22.992 1.00 18.76 325 LYS A O 1
ATOM 4095 N N . CYS A 1 303 ? -4.797 22.536 -22.372 1.00 18.19 326 CYS A N 1
ATOM 4096 C CA . CYS A 1 303 ? -5.351 23.397 -21.348 1.00 17.87 326 CYS A CA 1
ATOM 4097 C C . CYS A 1 303 ? -5.782 22.520 -20.179 1.00 18.54 326 CYS A C 1
ATOM 4098 O O . CYS A 1 303 ? -5.788 21.293 -20.267 1.00 17.82 326 CYS A O 1
ATOM 4105 N N . ALA A 1 304 ? -6.086 23.175 -19.058 1.00 16.21 327 ALA A N 1
ATOM 4106 C CA . ALA A 1 304 ? -6.632 22.548 -17.856 1.00 18.15 327 ALA A CA 1
ATOM 4107 C C . ALA A 1 304 ? -7.774 23.421 -17.344 1.00 17.69 327 ALA A C 1
ATOM 4108 O O . ALA A 1 304 ? -7.563 24.592 -17.010 1.00 13.91 327 ALA A O 1
ATOM 4115 N N . ALA A 1 305 ? -8.985 22.867 -17.304 1.00 14.82 328 ALA A N 1
ATOM 4116 C CA . ALA A 1 305 ? -10.190 23.635 -16.995 1.00 17.70 328 ALA A CA 1
ATOM 4117 C C . ALA A 1 305 ? -10.684 23.316 -15.590 1.00 15.13 328 ALA A C 1
ATOM 4118 O O . ALA A 1 305 ? -10.804 22.142 -15.220 1.00 18.02 328 ALA A O 1
ATOM 4125 N N . TYR A 1 306 ? -10.949 24.359 -14.812 1.00 14.82 329 TYR A N 1
ATOM 4126 C CA . TYR A 1 306 ? -11.570 24.246 -13.495 1.00 12.99 329 TYR A CA 1
ATOM 4127 C C . TYR A 1 306 ? -13.094 24.267 -13.606 1.00 17.51 329 TYR A C 1
ATOM 4128 O O . TYR A 1 306 ? -13.662 24.684 -14.616 1.00 16.40 329 TYR A O 1
ATOM 4146 N N . ASN A 1 307 ? -13.754 23.823 -12.537 1.00 18.06 330 ASN A N 1
ATOM 4147 C CA . ASN A 1 307 ? -15.216 23.894 -12.470 1.00 19.08 330 ASN A CA 1
ATOM 4148 C C . ASN A 1 307 ? -15.648 25.337 -12.212 1.00 15.15 330 ASN A C 1
ATOM 4149 O O . ASN A 1 307 ? -15.350 25.911 -11.161 1.00 17.08 330 ASN A O 1
ATOM 4160 N N . LYS A 1 308 ? -16.381 25.899 -13.164 1.00 14.15 331 LYS A N 1
ATOM 4161 C CA . LYS A 1 308 ? -16.750 27.316 -13.097 1.00 17.08 331 LYS A CA 1
ATOM 4162 C C . LYS A 1 308 ? -17.539 27.640 -11.832 1.00 17.57 331 LYS A C 1
ATOM 4163 O O . LYS A 1 308 ? -17.269 28.650 -11.160 1.00 19.53 331 LYS A O 1
ATOM 4182 N N . ALA A 1 309 ? -18.499 26.783 -11.458 1.00 19.34 332 ALA A N 1
ATOM 4183 C CA . ALA A 1 309 ? -19.350 27.108 -10.316 1.00 21.80 332 ALA A CA 1
ATOM 4184 C C . ALA A 1 309 ? -18.590 27.022 -8.997 1.00 21.84 332 ALA A C 1
ATOM 4185 O O . ALA A 1 309 ? -18.821 27.831 -8.089 1.00 16.17 332 ALA A O 1
ATOM 4192 N N . GLN A 1 310 ? -17.691 26.040 -8.850 1.00 17.75 333 GLN A N 1
ATOM 4193 C CA . GLN A 1 310 ? -16.894 25.989 -7.637 1.00 17.85 333 GLN A CA 1
ATOM 4194 C C . GLN A 1 310 ? -15.949 27.179 -7.572 1.00 17.57 333 GLN A C 1
ATOM 4195 O O . GLN A 1 310 ? -15.717 27.749 -6.507 1.00 16.21 333 GLN A O 1
ATOM 4209 N N . PHE A 1 311 ? -15.353 27.513 -8.707 1.00 14.49 334 PHE A N 1
ATOM 4210 C CA . PHE A 1 311 ? -14.445 28.654 -8.778 1.00 13.76 334 PHE A CA 1
ATOM 4211 C C . PHE A 1 311 ? -15.173 29.940 -8.359 1.00 15.71 334 PHE A C 1
ATOM 4212 O O . PHE A 1 311 ? -14.659 30.716 -7.541 1.00 12.81 334 PHE A O 1
ATOM 4229 N N . GLU A 1 312 ? -16.387 30.151 -8.863 1.00 16.33 335 GLU A N 1
ATOM 4230 C CA . GLU A 1 312 ? -17.131 31.363 -8.521 1.00 16.95 335 GLU A CA 1
ATOM 4231 C C . GLU A 1 312 ? -17.529 31.388 -7.054 1.00 22.85 335 GLU A C 1
ATOM 4232 O O . GLU A 1 312 ? -17.623 32.465 -6.450 1.00 19.77 335 GLU A O 1
ATOM 4244 N N . ALA A 1 313 ? -17.791 30.215 -6.476 1.00 18.42 336 ALA A N 1
ATOM 4245 C CA . ALA A 1 313 ? -18.218 30.123 -5.090 1.00 18.94 336 ALA A CA 1
ATOM 4246 C C . ALA A 1 313 ? -17.056 30.116 -4.117 1.00 19.12 336 ALA A C 1
ATOM 4247 O O . ALA A 1 313 ? -17.280 30.256 -2.912 1.00 20.35 336 ALA A O 1
ATOM 4254 N N . GLY A 1 314 ? -15.833 29.924 -4.593 1.00 20.21 337 GLY A N 1
ATOM 4255 C CA . GLY A 1 314 ? -14.707 29.821 -3.685 1.00 22.73 337 GLY A CA 1
ATOM 4256 C C . GLY A 1 314 ? -14.583 28.458 -3.029 1.00 22.15 337 GLY A C 1
ATOM 4257 O O . GLY A 1 314 ? -13.937 28.341 -1.991 1.00 22.00 337 GLY A O 1
ATOM 4261 N N . THR A 1 315 ? -15.222 27.441 -3.577 1.00 21.38 338 THR A N 1
ATOM 4262 C CA . THR A 1 315 ? -15.059 26.080 -3.078 1.00 21.50 338 THR A CA 1
ATOM 4263 C C . THR A 1 315 ? -14.132 25.238 -3.945 1.00 22.01 338 THR A C 1
ATOM 4264 O O . THR A 1 315 ? -13.786 24.122 -3.555 1.00 26.27 338 THR A O 1
ATOM 4275 N N . GLY A 1 316 ? -13.699 25.757 -5.090 1.00 19.51 339 GLY A N 1
ATOM 4276 C CA . GLY A 1 316 ? -12.679 25.127 -5.898 1.00 20.87 339 GLY A CA 1
ATOM 4277 C C . GLY A 1 316 ? -11.754 26.181 -6.477 1.00 20.37 339 GLY A C 1
ATOM 4278 O O . GLY A 1 316 ? -12.114 27.355 -6.562 1.00 18.33 339 GLY A O 1
ATOM 4282 N N . PRO A 1 317 ? -10.535 25.791 -6.889 1.00 16.54 340 PRO A N 1
ATOM 4283 C CA . PRO A 1 317 ? -9.929 24.461 -6.774 1.00 14.37 340 PRO A CA 1
ATOM 4284 C C . PRO A 1 317 ? -9.669 24.072 -5.306 1.00 18.34 340 PRO A C 1
ATOM 4285 O O . PRO A 1 317 ? -9.512 24.916 -4.420 1.00 13.77 340 PRO A O 1
ATOM 4296 N N . TYR A 1 318 ? -9.685 22.767 -5.040 1.00 15.75 341 TYR A N 1
ATOM 4297 C CA . TYR A 1 318 ? -9.479 22.291 -3.674 1.00 16.48 341 TYR A CA 1
ATOM 4298 C C . TYR A 1 318 ? -8.126 22.709 -3.127 1.00 15.93 341 TYR A C 1
ATOM 4299 O O . TYR A 1 318 ? -7.999 22.965 -1.925 1.00 16.02 341 TYR A O 1
ATOM 4317 N N . TRP A 1 319 ? -7.106 22.829 -3.976 1.00 15.25 342 TRP A N 1
ATOM 4318 C CA . TRP A 1 319 ? -5.819 23.285 -3.447 1.00 16.10 342 TRP A CA 1
ATOM 4319 C C . TRP A 1 319 ? -5.822 24.765 -3.057 1.00 14.67 342 TRP A C 1
ATOM 4320 O O . TRP A 1 319 ? -5.003 25.158 -2.210 1.00 14.60 342 TRP A O 1
ATOM 4341 N N . ALA A 1 320 ? -6.718 25.586 -3.617 1.00 14.57 343 ALA A N 1
ATOM 4342 C CA . ALA A 1 320 ? -6.849 26.970 -3.151 1.00 14.54 343 ALA A CA 1
ATOM 4343 C C . ALA A 1 320 ? -7.344 27.012 -1.716 1.00 14.58 343 ALA A C 1
ATOM 4344 O O . ALA A 1 320 ? -6.881 27.825 -0.913 1.00 14.54 343 ALA A O 1
ATOM 4351 N N . THR A 1 321 ? -8.272 26.112 -1.367 1.00 14.85 344 THR A N 1
ATOM 4352 C CA . THR A 1 321 ? -8.720 26.016 0.018 1.00 15.11 344 THR A CA 1
ATOM 4353 C C . THR A 1 321 ? -7.606 25.577 0.968 1.00 15.15 344 THR A C 1
ATOM 4354 O O . THR A 1 321 ? -7.468 26.126 2.079 1.00 14.88 344 THR A O 1
ATOM 4365 N N . GLN A 1 322 ? -6.821 24.578 0.564 1.00 15.61 345 GLN A N 1
ATOM 4366 C CA . GLN A 1 322 ? -5.649 24.187 1.342 1.00 17.28 345 GLN A CA 1
ATOM 4367 C C . GLN A 1 322 ? -4.639 25.322 1.441 1.00 15.64 345 GLN A C 1
ATOM 4368 O O . GLN A 1 322 ? -4.059 25.549 2.510 1.00 14.63 345 GLN A O 1
ATOM 4382 N N . MET A 1 323 ? -4.397 26.049 0.340 1.00 15.39 346 MET A N 1
ATOM 4383 C CA . MET A 1 323 ? -3.457 27.167 0.447 1.00 15.46 346 MET A CA 1
ATOM 4384 C C . MET A 1 323 ? -3.991 28.247 1.375 1.00 18.54 346 MET A C 1
ATOM 4385 O O . MET A 1 323 ? -3.228 28.872 2.104 1.00 14.95 346 MET A O 1
ATOM 4399 N N . LYS A 1 324 ? -5.300 28.477 1.379 1.00 14.37 347 LYS A N 1
ATOM 4400 C CA . LYS A 1 324 ? -5.838 29.453 2.320 1.00 14.55 347 LYS A CA 1
ATOM 4401 C C . LYS A 1 324 ? -5.685 28.972 3.762 1.00 14.48 347 LYS A C 1
ATOM 4402 O O . LYS A 1 324 ? -5.446 29.773 4.674 1.00 14.56 347 LYS A O 1
ATOM 4421 N N . ALA A 1 325 ? -5.861 27.666 4.003 1.00 16.06 348 ALA A N 1
ATOM 4422 C CA . ALA A 1 325 ? -5.639 27.134 5.342 1.00 14.63 348 ALA A CA 1
ATOM 4423 C C . ALA A 1 325 ? -4.174 27.283 5.758 1.00 15.69 348 ALA A C 1
ATOM 4424 O O . ALA A 1 325 ? -3.876 27.660 6.902 1.00 15.30 348 ALA A O 1
ATOM 4431 N N . ALA A 1 326 ? -3.250 27.021 4.838 1.00 14.47 349 ALA A N 1
ATOM 4432 C CA . ALA A 1 326 ? -1.821 27.235 5.120 1.00 14.67 349 ALA A CA 1
ATOM 4433 C C . ALA A 1 326 ? -1.565 28.682 5.541 1.00 15.52 349 ALA A C 1
ATOM 4434 O O . ALA A 1 326 ? -0.848 28.952 6.514 1.00 14.76 349 ALA A O 1
ATOM 4441 N N . ALA A 1 327 ? -2.134 29.627 4.786 1.00 14.56 350 ALA A N 1
ATOM 4442 C CA . ALA A 1 327 ? -2.008 31.049 5.112 1.00 16.51 350 ALA A CA 1
ATOM 4443 C C . ALA A 1 327 ? -2.559 31.343 6.505 1.00 15.94 350 ALA A C 1
ATOM 4444 O O . ALA A 1 327 ? -1.902 32.007 7.320 1.00 16.96 350 ALA A O 1
ATOM 4451 N N . GLU A 1 328 ? -3.752 30.835 6.822 1.00 18.82 351 GLU A N 1
ATOM 4452 C CA . GLU A 1 328 ? -4.294 31.092 8.160 1.00 17.11 351 GLU A CA 1
ATOM 4453 C C . GLU A 1 328 ? -3.422 30.461 9.249 1.00 18.03 351 GLU A C 1
ATOM 4454 O O . GLU A 1 328 ? -3.230 31.057 10.313 1.00 17.87 351 GLU A O 1
ATOM 4466 N N . THR A 1 329 ? -2.821 29.303 8.982 1.00 16.03 352 THR A N 1
ATOM 4467 C CA . THR A 1 329 ? -1.931 28.700 9.969 1.00 18.95 352 THR A CA 1
ATOM 4468 C C . THR A 1 329 ? -0.696 29.559 10.188 1.00 16.55 352 THR A C 1
ATOM 4469 O O . THR A 1 329 ? -0.236 29.698 11.329 1.00 19.47 352 THR A O 1
ATOM 4480 N N . LEU A 1 330 ? -0.156 30.151 9.110 1.00 16.36 353 LEU A N 1
ATOM 4481 C CA . LEU A 1 330 ? 0.982 31.050 9.265 1.00 15.41 353 LEU A CA 1
ATOM 4482 C C . LEU A 1 330 ? 0.592 32.261 10.107 1.00 17.45 353 LEU A C 1
ATOM 4483 O O . LEU A 1 330 ? 1.379 32.728 10.928 1.00 16.86 353 LEU A O 1
ATOM 4499 N N . VAL A 1 331 ? -0.617 32.798 9.904 1.00 15.31 354 VAL A N 1
ATOM 4500 C CA . VAL A 1 331 ? -1.055 33.924 10.722 1.00 17.74 354 VAL A CA 1
ATOM 4501 C C . VAL A 1 331 ? -1.154 33.502 12.179 1.00 19.08 354 VAL A C 1
ATOM 4502 O O . VAL A 1 331 ? -0.752 34.241 13.093 1.00 15.73 354 VAL A O 1
ATOM 4515 N N . GLU A 1 332 ? -1.672 32.297 12.417 1.00 20.54 355 GLU A N 1
ATOM 4516 C CA . GLU A 1 332 ? -1.793 31.780 13.774 1.00 23.30 355 GLU A CA 1
ATOM 4517 C C . GLU A 1 332 ? -0.443 31.524 14.417 1.00 25.10 355 GLU A C 1
ATOM 4518 O O . GLU A 1 332 ? -0.309 31.684 15.637 1.00 29.18 355 GLU A O 1
ATOM 4530 N N . LEU A 1 333 ? 0.562 31.115 13.644 1.00 20.05 356 LEU A N 1
ATOM 4531 C CA . LEU A 1 333 ? 1.877 30.913 14.248 1.00 22.80 356 LEU A CA 1
ATOM 4532 C C . LEU A 1 333 ? 2.501 32.249 14.655 1.00 28.35 356 LEU A C 1
ATOM 4533 O O . LEU A 1 333 ? 3.147 32.346 15.706 1.00 23.54 356 LEU A O 1
ATOM 4549 N N . ARG A 1 334 ? 2.342 33.285 13.828 1.00 30.06 357 ARG A N 1
ATOM 4550 C CA . ARG A 1 334 ? 2.716 34.628 14.262 1.00 29.30 357 ARG A CA 1
ATOM 4551 C C . ARG A 1 334 ? 1.996 34.994 15.548 1.00 27.69 357 ARG A C 1
ATOM 4552 O O . ARG A 1 334 ? 2.597 35.530 16.492 1.00 30.03 357 ARG A O 1
ATOM 4573 N N . GLY A 1 335 ? 0.682 34.771 15.567 1.00 21.21 358 GLY A N 1
ATOM 4574 C CA . GLY A 1 335 ? -0.113 35.102 16.732 1.00 24.21 358 GLY A CA 1
ATOM 4575 C C . GLY A 1 335 ? 0.330 34.351 17.968 1.00 27.65 358 GLY A C 1
ATOM 4576 O O . GLY A 1 335 ? 0.285 34.897 19.071 1.00 23.59 358 GLY A O 1
ATOM 4580 N N . GLN A 1 336 ? 0.778 33.100 17.794 1.00 27.85 359 GLN A N 1
ATOM 4581 C CA . GLN A 1 336 ? 1.262 32.300 18.912 1.00 28.06 359 GLN A CA 1
ATOM 4582 C C . GLN A 1 336 ? 2.367 33.010 19.672 1.00 30.49 359 GLN A C 1
ATOM 4583 O O . GLN A 1 336 ? 2.419 32.947 20.906 1.00 29.11 359 GLN A O 1
ATOM 4597 N N . GLU A 1 337 ? 3.273 33.677 18.954 1.00 23.00 360 GLU A N 1
ATOM 4598 C CA . GLU A 1 337 ? 4.376 34.361 19.616 1.00 24.63 360 GLU A CA 1
ATOM 4599 C C . GLU A 1 337 ? 3.886 35.474 20.527 1.00 22.43 360 GLU A C 1
ATOM 4600 O O . GLU A 1 337 ? 4.448 35.701 21.608 1.00 23.13 360 GLU A O 1
ATOM 4612 N N . GLN A 1 338 ? 2.881 36.224 20.075 1.00 26.61 361 GLN A N 1
ATOM 4613 C CA . GLN A 1 338 ? 2.303 37.281 20.895 1.00 30.44 361 GLN A CA 1
ATOM 4614 C C . GLN A 1 338 ? 1.488 36.702 22.044 1.00 23.93 361 GLN A C 1
ATOM 4615 O O . GLN A 1 338 ? 1.516 37.234 23.156 1.00 19.77 361 GLN A O 1
ATOM 4629 N N . LYS A 1 339 ? 0.760 35.603 21.810 1.00 17.87 362 LYS A N 1
ATOM 4630 C CA . LYS A 1 339 ? 0.023 34.985 22.909 1.00 22.52 362 LYS A CA 1
ATOM 4631 C C . LYS A 1 339 ? 0.971 34.470 23.991 1.00 21.61 362 LYS A C 1
ATOM 4632 O O . LYS A 1 339 ? 0.649 34.537 25.183 1.00 18.21 362 LYS A O 1
ATOM 4651 N N . LEU A 1 340 ? 2.131 33.919 23.587 1.00 22.93 363 LEU A N 1
ATOM 4652 C CA . LEU A 1 340 ? 3.159 33.522 24.556 1.00 19.39 363 LEU A CA 1
ATOM 4653 C C . LEU A 1 340 ? 3.685 34.716 25.340 1.00 18.52 363 LEU A C 1
ATOM 4654 O O . LEU A 1 340 ? 3.896 34.613 26.548 1.00 23.18 363 LEU A O 1
ATOM 4670 N N . ALA A 1 341 ? 3.902 35.857 24.681 1.00 17.87 364 ALA A N 1
ATOM 4671 C CA . ALA A 1 341 ? 4.298 37.071 25.396 1.00 18.94 364 ALA A CA 1
ATOM 4672 C C . ALA A 1 341 ? 3.289 37.449 26.481 1.00 20.42 364 ALA A C 1
ATOM 4673 O O . ALA A 1 341 ? 3.674 37.846 27.592 1.00 22.16 364 ALA A O 1
ATOM 4680 N N . ALA A 1 342 ? 1.995 37.372 26.159 1.00 19.37 365 ALA A N 1
ATOM 4681 C CA . ALA A 1 342 ? 0.945 37.628 27.143 1.00 19.46 365 ALA A CA 1
ATOM 4682 C C . ALA A 1 342 ? 1.039 36.631 28.288 1.00 20.48 365 ALA A C 1
ATOM 4683 O O . ALA A 1 342 ? 0.978 37.002 29.458 1.00 21.32 365 ALA A O 1
ATOM 4690 N N . LEU A 1 343 ? 1.183 35.351 27.962 1.00 18.04 366 LEU A N 1
ATOM 4691 C CA . LEU A 1 343 ? 1.307 34.362 29.015 1.00 21.87 366 LEU A CA 1
ATOM 4692 C C . LEU A 1 343 ? 2.543 34.628 29.863 1.00 23.16 366 LEU A C 1
ATOM 4693 O O . LEU A 1 343 ? 2.510 34.448 31.083 1.00 21.10 366 LEU A O 1
ATOM 4709 N N . GLU A 1 344 ? 3.634 35.094 29.248 1.00 24.33 367 GLU A N 1
ATOM 4710 C CA . GLU A 1 344 ? 4.817 35.452 30.028 1.00 24.88 367 GLU A CA 1
ATOM 4711 C C . GLU A 1 344 ? 4.534 36.601 30.987 1.00 24.49 367 GLU A C 1
ATOM 4712 O O . GLU A 1 344 ? 5.104 36.659 32.081 1.00 24.04 367 GLU A O 1
ATOM 4724 N N . ALA A 1 345 ? 3.688 37.548 30.578 1.00 23.87 368 ALA A N 1
ATOM 4725 C CA . ALA A 1 345 ? 3.363 38.680 31.441 1.00 23.34 368 ALA A CA 1
ATOM 4726 C C . ALA A 1 345 ? 2.641 38.207 32.696 1.00 19.59 368 ALA A C 1
ATOM 4727 O O . ALA A 1 345 ? 2.975 38.611 33.819 1.00 20.00 368 ALA A O 1
ATOM 4734 N N . GLU A 1 346 ? 1.661 37.317 32.525 1.00 21.76 369 GLU A N 1
ATOM 4735 C CA . GLU A 1 346 ? 0.998 36.725 33.674 1.00 21.20 369 GLU A CA 1
ATOM 4736 C C . GLU A 1 346 ? 1.993 35.954 34.554 1.00 26.33 369 GLU A C 1
ATOM 4737 O O . GLU A 1 346 ? 1.990 36.091 35.786 1.00 23.35 369 GLU A O 1
ATOM 4749 N N . ALA A 1 347 ? 2.814 35.090 33.946 1.00 19.67 370 ALA A N 1
ATOM 4750 C CA . ALA A 1 347 ? 3.777 34.304 34.731 1.00 20.83 370 ALA A CA 1
ATOM 4751 C C . ALA A 1 347 ? 4.716 35.197 35.546 1.00 22.07 370 ALA A C 1
ATOM 4752 O O . ALA A 1 347 ? 5.007 34.906 36.712 1.00 22.83 370 ALA A O 1
ATOM 4759 N N . LEU A 1 348 ? 5.248 36.251 34.933 1.00 21.10 371 LEU A N 1
ATOM 4760 C CA . LEU A 1 348 ? 6.230 37.073 35.631 1.00 23.01 371 LEU A CA 1
ATOM 4761 C C . LEU A 1 348 ? 5.566 37.902 36.713 1.00 22.38 371 LEU A C 1
ATOM 4762 O O . LEU A 1 348 ? 6.144 38.109 37.786 1.00 24.60 371 LEU A O 1
ATOM 4778 N N . ALA A 1 349 ? 4.346 38.378 36.465 1.00 22.14 372 ALA A N 1
ATOM 4779 C CA . ALA A 1 349 ? 3.638 39.089 37.521 1.00 23.47 372 ALA A CA 1
ATOM 4780 C C . ALA A 1 349 ? 3.428 38.172 38.734 1.00 21.58 372 ALA A C 1
ATOM 4781 O O . ALA A 1 349 ? 3.778 38.519 39.869 1.00 23.41 372 ALA A O 1
ATOM 4788 N N . LEU A 1 350 ? 2.932 36.967 38.488 1.00 23.95 373 LEU A N 1
ATOM 4789 C CA . LEU A 1 350 ? 2.767 35.975 39.545 1.00 26.10 373 LEU A CA 1
ATOM 4790 C C . LEU A 1 350 ? 4.102 35.631 40.200 1.00 25.69 373 LEU A C 1
ATOM 4791 O O . LEU A 1 350 ? 4.207 35.531 41.423 1.00 24.97 373 LEU A O 1
ATOM 4807 N N . ASN A 1 351 ? 5.126 35.409 39.387 1.00 21.71 374 ASN A N 1
ATOM 4808 C CA . ASN A 1 351 ? 6.439 35.062 39.912 1.00 25.20 374 ASN A CA 1
ATOM 4809 C C . ASN A 1 351 ? 6.985 36.153 40.832 1.00 28.07 374 ASN A C 1
ATOM 4810 O O . ASN A 1 351 ? 7.649 35.857 41.833 1.00 26.79 374 ASN A O 1
ATOM 4821 N N . SER A 1 352 ? 6.724 37.424 40.502 1.00 27.59 375 SER A N 1
ATOM 4822 C CA . SER A 1 352 ? 7.194 38.525 41.338 1.00 29.00 375 SER A CA 1
ATOM 4823 C C . SER A 1 352 ? 6.430 38.571 42.648 1.00 29.08 375 SER A C 1
ATOM 4824 O O . SER A 1 352 ? 7.023 38.735 43.718 1.00 29.12 375 SER A O 1
ATOM 4832 N N . THR A 1 353 ? 5.107 38.423 42.574 1.00 27.43 376 THR A N 1
ATOM 4833 C CA . THR A 1 353 ? 4.288 38.389 43.777 1.00 28.76 376 THR A CA 1
ATOM 4834 C C . THR A 1 353 ? 4.707 37.250 44.686 1.00 30.59 376 THR A C 1
ATOM 4835 O O . THR A 1 353 ? 4.818 37.423 45.905 1.00 28.85 376 THR A O 1
ATOM 4846 N N . LEU A 1 354 ? 4.941 36.069 44.106 1.00 28.82 377 LEU A N 1
ATOM 4847 C CA . LEU A 1 354 ? 5.393 34.923 44.892 1.00 29.41 377 LEU A CA 1
ATOM 4848 C C . LEU A 1 354 ? 6.766 35.185 45.502 1.00 32.62 377 LEU A C 1
ATOM 4849 O O . LEU A 1 354 ? 7.018 34.835 46.665 1.00 35.38 377 LEU A O 1
ATOM 4865 N N . ASP A 1 355 ? 7.662 35.820 44.739 1.00 34.43 378 ASP A N 1
ATOM 4866 C CA . ASP A 1 355 ? 8.988 36.158 45.254 1.00 32.32 378 ASP A CA 1
ATOM 4867 C C . ASP A 1 355 ? 8.870 36.961 46.539 1.00 39.35 378 ASP A C 1
ATOM 4868 O O . ASP A 1 355 ? 9.538 36.668 47.536 1.00 34.90 378 ASP A O 1
ATOM 4877 N N . GLY A 1 356 ? 7.997 37.973 46.536 1.00 33.71 379 GLY A N 1
ATOM 4878 C CA . GLY A 1 356 ? 7.860 38.820 47.702 1.00 35.57 379 GLY A CA 1
ATOM 4879 C C . GLY A 1 356 ? 7.320 38.096 48.916 1.00 39.38 379 GLY A C 1
ATOM 4880 O O . GLY A 1 356 ? 7.611 38.482 50.051 1.00 39.30 379 GLY A O 1
ATOM 4884 N N . MET A 1 357 ? 6.528 37.041 48.705 1.00 37.78 380 MET A N 1
ATOM 4885 C CA . MET A 1 357 ? 5.951 36.316 49.829 1.00 40.53 380 MET A CA 1
ATOM 4886 C C . MET A 1 357 ? 6.986 35.541 50.639 1.00 43.73 380 MET A C 1
ATOM 4887 O O . MET A 1 357 ? 6.679 35.124 51.761 1.00 45.12 380 MET A O 1
ATOM 4901 N N . GLN A 1 358 ? 8.200 35.330 50.119 1.00 45.35 381 GLN A N 1
ATOM 4902 C CA . GLN A 1 358 ? 9.191 34.605 50.913 1.00 47.60 381 GLN A CA 1
ATOM 4903 C C . GLN A 1 358 ? 9.415 35.286 52.255 1.00 55.36 381 GLN A C 1
ATOM 4904 O O . GLN A 1 358 ? 9.947 34.665 53.183 1.00 60.39 381 GLN A O 1
ATOM 4918 N N . HIS A 1 359 ? 8.998 36.544 52.377 1.00 61.44 382 HIS A N 1
ATOM 4919 C CA . HIS A 1 359 ? 9.068 37.289 53.627 1.00 66.46 382 HIS A CA 1
ATOM 4920 C C . HIS A 1 359 ? 7.838 37.022 54.494 1.00 73.94 382 HIS A C 1
ATOM 4921 O O . HIS A 1 359 ? 7.965 36.563 55.636 1.00 79.52 382 HIS A O 1
ATOM 4935 N N . ASP A 1 360 ? 6.645 37.293 53.965 1.00 76.24 383 ASP A N 1
ATOM 4936 C CA . ASP A 1 360 ? 5.405 36.922 54.649 1.00 74.36 383 ASP A CA 1
ATOM 4937 C C . ASP A 1 360 ? 4.184 37.218 53.785 1.00 66.85 383 ASP A C 1
ATOM 4938 O O . ASP A 1 360 ? 4.103 38.260 53.141 1.00 65.12 383 ASP A O 1
#

Nearest PDB structures (foldseek):
  8b3w-assembly1_A  TM=1.003E+00  e=8.060E-58  Trypanosoma brucei brucei
  7p59-assembly1_A  TM=5.880E-01  e=7.604E-09  Trypanosoma brucei brucei
  8ok8-assembly1_C  TM=6.277E-01  e=3.984E-08  Trypanosoma brucei brucei
  8ok8-assembly2_I  TM=6.628E-01  e=2.663E-07  Trypanosoma brucei brucei

Foldseek 3Di:
DFDFFQLQAVVLLLLLLLLLLLVFDDDDFDDDPLLVVLLLVLLQLLQLQVDPQLLVLLLVCLVPQLPPVRCVVVVDPNVCNVSSSSNSVVVVVDCVCVLSVPHDDPVLSVVSVVLSVVSVVLVVVLVVLCVPNLSVLLNQLSQCQAQNHPDHLVRRQWAAADDFLQQQFKDLQLQAFHPPFLRHSLSQLCLQQADAPPDDQGNNNNHHNWVPGRDWHPTHGTGRSVVSVRSSVCSCVSNNNDHNALVSLVVSVVVLLVQQAQAAAPVSRRGSKHGHFEHRCSRGQNSDHDHGNGRIGHDNNVCSVVVNTSVSNVSSNSSNVSRVSSVVSNVVSVVSSVSSVVSSVVSVVSSPD

Organism: NCBI:txid5691